Protein AF-A0A0E3LVL2-F1 (afdb_monomer)

Secondary structure (DSSP, 8-state):
-------TTSTT--B--HHHHHHHHHHHHHTT--HHHHHHHHHHHHHTT--HHHHHH-BBTB--SEEEEEE--GGGEEE--EEESSPTTSHHHHHHHHHTHHHHHSSS-S-EEE--EEEEEE-S---SS-HHHHHHHHHHHHHHH---SS-GGGT------TTPPPHHHHHHHHHHHHHTS--PPPP--TTS--GGGEEEEEEEE-TT-HHHHHHTTPEEESSPP---SEE--HHHHHS--TTSS--HHHHHHHHHHHHHHHHHH-EEETTEEE--SEEEPPEEPPTT-SSEEEEEEEES-HHHHHHHHHHHHHHHT--GGGEEESSHHHHHHHHHTT-

Nearest PDB structures (foldseek):
  2f7l-assembly1_A  TM=4.223E-01  e=3.858E-01  Sulfurisphaera tokodaii
  5d79-assembly2_B  TM=4.627E-01  e=1.570E+00  Arabidopsis thaliana
  7e2v-assembly1_B  TM=2.432E-01  e=7.340E-01  Morus alba
  2yq0-assembly1_A  TM=4.311E-01  e=8.554E+00  Human herpesvirus 8 type M
  7e2v-assembly1_A  TM=2.156E-01  e=4.767E+00  Morus alba

Solvent-accessible surface area (backbone atoms only — not comparable to full-atom values): 19052 Å² total; per-residue (Å²): 133,91,75,61,68,64,54,81,88,46,94,76,35,48,51,44,36,63,64,48,18,53,54,41,29,48,54,31,48,77,69,69,45,55,70,68,60,15,51,53,55,8,48,52,51,15,40,55,76,38,32,67,56,36,65,50,67,25,42,53,84,34,75,45,49,54,48,83,47,77,49,68,54,72,92,43,52,43,67,50,45,44,33,32,74,38,54,87,77,32,74,66,39,39,51,53,49,63,80,40,37,69,41,49,72,36,96,72,45,81,37,69,41,67,58,68,49,78,47,73,45,72,48,98,82,65,64,104,60,62,63,59,56,51,53,48,24,51,50,24,39,28,41,73,65,52,52,51,82,73,64,39,62,57,22,38,36,71,53,81,70,85,92,58,53,58,58,64,66,23,49,53,54,48,46,56,58,50,72,75,48,77,87,67,85,78,71,91,69,84,84,64,89,44,77,91,28,47,42,28,42,38,35,59,38,56,70,81,30,68,53,53,52,51,54,80,68,30,47,69,50,54,65,88,59,89,68,84,53,52,44,47,36,14,57,30,53,43,41,44,31,61,97,57,81,48,21,56,48,47,47,44,30,74,74,61,34,69,68,58,37,31,65,38,63,24,40,81,54,100,90,46,80,42,69,55,33,48,32,28,33,27,38,30,48,56,91,94,51,84,42,35,34,36,44,38,31,33,47,46,60,66,70,59,52,53,49,52,50,53,52,48,26,67,69,57,74,52,64,74,89,39,53,44,71,68,32,55,69,57,50,54,59,52,60,66,67,76,111

Organism: NCBI:txid1434114

InterPro domains:
  IPR005537 CRISPR type III-associated protein [PF03787] (15-159)
  IPR007522 CRISPR-associated protein TM1795 [TIGR01894] (39-162)

pLDDT: mean 87.14, std 10.84, range [34.06, 97.88]

Mean predicted aligned error: 6.67 Å

Radius of gyration: 23.01 Å; Cα contacts (8 Å, |Δi|>4): 546; chains: 1; bounding box: 54×49×71 Å

Foldseek 3Di:
DPFDADDLPDPLHDAFDPVQLVVQLVVCVVVVHDNVVSNVRSRCRRCVQPGLCCQACNHHNGHHFKDKDKADDPVFKDADWAFAQDDCPPDLNVVCCVVLVVLQPDPNNPHIDGDMDIDIGGDPPDPPQDSVLLVLLVVLQCLLAHADDPDQQQAPGNDDDPPRDDNLVSVVSVVVSNVVRPDHDDDPDPQDFDLVQKWKKKFWAACPQPLNVSLVVTDIRHDDTPDPFFRSYQSCQAPNRPPDCAHLLSVCCVVPNDPVSCQAQHDDDPVDGHHHQKGKHTWGDDPPDNIIMIMIMGRHHVVSVVSSVVSVCVSRVDDPVRMDISSPSVCVSVVVVVD

Structure (mmCIF, N/CA/C/O backbone):
data_AF-A0A0E3LVL2-F1
#
_entry.id   AF-A0A0E3LVL2-F1
#
loop_
_atom_site.group_PDB
_atom_site.id
_atom_site.type_symbol
_atom_site.label_atom_id
_atom_site.label_alt_id
_atom_site.label_comp_id
_atom_site.label_asym_id
_atom_site.label_entity_id
_atom_site.label_seq_id
_atom_site.pdbx_PDB_ins_code
_atom_site.Cartn_x
_atom_site.Cartn_y
_atom_site.Cartn_z
_atom_site.occupancy
_atom_site.B_iso_or_equiv
_atom_site.auth_seq_id
_atom_site.auth_comp_id
_atom_site.auth_asym_id
_atom_site.auth_atom_id
_atom_site.pdbx_PDB_model_num
ATOM 1 N N . MET A 1 1 ? 0.315 -13.535 -12.128 1.00 58.28 1 MET A N 1
ATOM 2 C CA . MET A 1 1 ? 1.041 -12.821 -13.212 1.00 58.28 1 MET A CA 1
ATOM 3 C C . MET A 1 1 ? 2.459 -13.342 -13.454 1.00 58.28 1 MET A C 1
ATOM 5 O O . MET A 1 1 ? 3.052 -12.890 -14.417 1.00 58.28 1 MET A O 1
ATOM 9 N N . GLY A 1 2 ? 3.018 -14.247 -12.630 1.00 57.66 2 GLY A N 1
ATOM 10 C CA . GLY A 1 2 ? 4.272 -14.972 -12.932 1.00 57.66 2 GLY A CA 1
ATOM 11 C C . GLY A 1 2 ? 5.559 -14.139 -13.060 1.00 57.66 2 GLY A C 1
ATOM 12 O O . GLY A 1 2 ? 6.635 -14.706 -13.164 1.00 57.66 2 GLY A O 1
ATOM 13 N N . GLY A 1 3 ? 5.480 -12.806 -13.051 1.00 65.31 3 GLY A N 1
ATOM 14 C CA . GLY A 1 3 ? 6.636 -11.933 -13.225 1.00 65.31 3 GLY A CA 1
ATOM 15 C C . GLY A 1 3 ? 7.556 -11.909 -12.003 1.00 65.31 3 GLY A C 1
ATOM 16 O O . GLY A 1 3 ? 7.099 -11.802 -10.865 1.00 65.31 3 GLY A O 1
ATOM 17 N N . TYR A 1 4 ? 8.862 -11.943 -12.255 1.00 76.50 4 TYR A N 1
ATOM 18 C CA . TYR A 1 4 ? 9.903 -11.777 -11.245 1.00 76.50 4 TYR A CA 1
ATOM 19 C C . TYR A 1 4 ? 10.292 -10.300 -11.082 1.00 76.50 4 TYR A C 1
ATOM 21 O O . TYR A 1 4 ? 10.392 -9.565 -12.061 1.00 76.50 4 TYR A O 1
ATOM 29 N N . ALA A 1 5 ? 10.572 -9.868 -9.852 1.00 81.38 5 ALA A N 1
ATOM 30 C CA . ALA A 1 5 ? 11.216 -8.588 -9.569 1.00 81.38 5 ALA A CA 1
ATOM 31 C C . ALA A 1 5 ? 12.403 -8.817 -8.628 1.00 81.38 5 ALA A C 1
ATOM 33 O O . ALA A 1 5 ? 12.276 -9.540 -7.639 1.00 81.38 5 ALA A O 1
ATOM 34 N N . CYS A 1 6 ? 13.553 -8.205 -8.923 1.00 82.81 6 CYS A N 1
ATOM 35 C CA . CYS A 1 6 ? 14.724 -8.328 -8.059 1.00 82.81 6 CYS A CA 1
ATOM 36 C C . CYS A 1 6 ? 14.536 -7.554 -6.748 1.00 82.81 6 CYS A C 1
ATOM 38 O O . CYS A 1 6 ? 13.892 -6.503 -6.725 1.00 82.81 6 CYS A O 1
ATOM 40 N N . ASP A 1 7 ? 15.181 -8.013 -5.676 1.00 83.75 7 ASP A N 1
ATOM 41 C CA . ASP A 1 7 ? 15.361 -7.194 -4.478 1.00 83.75 7 ASP A CA 1
ATOM 42 C C . ASP A 1 7 ? 16.463 -6.151 -4.741 1.00 83.75 7 ASP A C 1
ATOM 44 O O . ASP A 1 7 ? 17.637 -6.530 -4.854 1.00 83.75 7 ASP A O 1
ATOM 48 N N . PRO A 1 8 ? 16.128 -4.846 -4.817 1.00 80.19 8 PRO A N 1
ATOM 49 C CA . PRO A 1 8 ? 17.104 -3.799 -5.109 1.00 80.19 8 PRO A CA 1
ATOM 50 C C . PRO A 1 8 ? 18.128 -3.600 -3.980 1.00 80.19 8 PRO A C 1
ATOM 52 O O . PRO A 1 8 ? 19.121 -2.899 -4.175 1.00 80.19 8 PRO A O 1
ATOM 55 N N . THR A 1 9 ? 17.889 -4.188 -2.804 1.00 80.50 9 THR A N 1
ATOM 56 C CA . THR A 1 9 ? 18.782 -4.135 -1.641 1.00 80.50 9 THR A CA 1
ATOM 57 C C . THR A 1 9 ? 19.695 -5.355 -1.523 1.00 80.50 9 THR A C 1
ATOM 59 O O . THR A 1 9 ? 20.615 -5.345 -0.709 1.00 80.50 9 THR A O 1
ATOM 62 N N . SER A 1 10 ? 19.473 -6.386 -2.344 1.00 82.75 10 SER A N 1
ATOM 63 C CA . SER A 1 10 ? 20.294 -7.596 -2.359 1.00 82.75 10 SER A CA 1
ATOM 64 C C . SER A 1 10 ? 21.547 -7.442 -3.227 1.00 82.75 10 SER A C 1
ATOM 66 O O . SER A 1 10 ? 21.628 -6.571 -4.096 1.00 82.75 10 SER A O 1
ATOM 68 N N . GLU A 1 11 ? 22.515 -8.342 -3.044 1.00 79.81 11 GLU A N 1
ATOM 69 C CA . GLU A 1 11 ? 23.670 -8.465 -3.946 1.00 79.81 11 GLU A CA 1
ATOM 70 C C . GLU A 1 11 ? 23.260 -8.907 -5.361 1.00 79.81 11 GLU A C 1
ATOM 72 O O . GLU A 1 11 ? 23.928 -8.567 -6.330 1.00 79.81 11 GLU A O 1
ATOM 77 N N . LYS A 1 12 ? 22.118 -9.598 -5.497 1.00 80.88 12 LYS A N 1
ATOM 78 C CA . LYS A 1 12 ? 21.555 -10.084 -6.770 1.00 80.88 12 LYS A CA 1
ATOM 79 C C . LYS A 1 12 ? 20.595 -9.078 -7.427 1.00 80.88 12 LYS A C 1
ATOM 81 O O . LYS A 1 12 ? 19.635 -9.468 -8.094 1.00 80.88 12 LYS A O 1
ATOM 86 N N . LYS A 1 13 ? 20.805 -7.779 -7.206 1.00 87.31 13 LYS A N 1
ATOM 87 C CA . LYS A 1 13 ? 20.016 -6.713 -7.845 1.00 87.31 13 LYS A CA 1
ATOM 88 C C . LYS A 1 13 ? 20.285 -6.658 -9.353 1.00 87.31 13 LYS A C 1
ATOM 90 O O . LYS A 1 13 ? 21.401 -6.922 -9.793 1.00 87.31 13 LYS A O 1
ATOM 95 N N . CYS A 1 14 ? 19.282 -6.273 -10.143 1.00 90.62 14 CYS A N 1
ATOM 96 C CA . CYS A 1 14 ? 19.453 -6.124 -11.588 1.00 90.62 14 CYS A CA 1
ATOM 97 C C . CYS A 1 14 ? 20.476 -5.032 -11.936 1.00 90.62 14 CYS A C 1
ATOM 99 O O . CYS A 1 14 ? 20.516 -3.962 -11.317 1.00 90.62 14 CYS A O 1
ATOM 101 N N . GLN A 1 15 ? 21.241 -5.291 -12.992 1.00 92.69 15 GLN A N 1
ATOM 102 C CA . GLN A 1 15 ? 22.175 -4.356 -13.599 1.00 92.69 15 GLN A CA 1
ATOM 103 C C . GLN A 1 15 ? 22.114 -4.511 -15.120 1.00 92.69 15 GLN A C 1
ATOM 105 O O . GLN A 1 15 ? 21.977 -5.621 -15.623 1.00 92.69 15 GLN A O 1
ATOM 110 N N . PHE A 1 16 ? 22.201 -3.393 -15.837 1.00 94.50 16 PHE A N 1
ATOM 111 C CA . PHE A 1 16 ? 22.324 -3.396 -17.291 1.00 94.50 16 PHE A CA 1
ATOM 112 C C . PHE A 1 16 ? 23.705 -3.886 -17.715 1.00 94.50 16 PHE A C 1
ATOM 114 O O . PHE A 1 16 ? 24.718 -3.374 -17.224 1.00 94.50 16 PHE A O 1
ATOM 121 N N . ASP A 1 17 ? 23.742 -4.834 -18.645 1.00 95.50 17 ASP A N 1
ATOM 122 C CA . ASP A 1 17 ? 24.992 -5.335 -19.200 1.00 95.50 17 ASP A CA 1
ATOM 123 C C . ASP A 1 17 ? 25.452 -4.447 -20.364 1.00 95.50 17 ASP A C 1
ATOM 125 O O . ASP A 1 17 ? 25.118 -4.659 -21.530 1.00 95.50 17 ASP A O 1
ATOM 129 N N . ALA A 1 18 ? 26.227 -3.413 -20.024 1.00 96.44 18 ALA A N 1
ATOM 130 C CA . ALA A 1 18 ? 26.806 -2.502 -21.009 1.00 96.44 18 ALA A CA 1
ATOM 131 C C . ALA A 1 18 ? 27.769 -3.214 -21.972 1.00 96.44 18 ALA A C 1
ATOM 133 O O . ALA A 1 18 ? 27.876 -2.817 -23.128 1.00 96.44 18 ALA A O 1
ATOM 134 N N . LYS A 1 19 ? 28.437 -4.284 -21.519 1.00 97.12 19 LYS A N 1
ATOM 135 C CA . LYS A 1 19 ? 29.367 -5.040 -22.357 1.00 97.12 19 LYS A CA 1
ATOM 136 C C . LYS A 1 19 ? 28.602 -5.831 -23.417 1.00 97.12 19 LYS A C 1
ATOM 138 O O . LYS A 1 19 ? 28.928 -5.712 -24.594 1.00 97.12 19 LYS A O 1
ATOM 143 N N . ALA A 1 20 ? 27.562 -6.564 -23.014 1.00 96.31 20 ALA A N 1
ATOM 144 C CA . ALA A 1 20 ? 26.701 -7.288 -23.948 1.00 96.31 20 ALA A CA 1
ATOM 145 C C . ALA A 1 20 ? 26.026 -6.341 -24.954 1.00 96.31 20 ALA A C 1
ATOM 147 O O . ALA A 1 20 ? 25.935 -6.665 -26.136 1.00 96.31 20 ALA A O 1
ATOM 148 N N . TYR A 1 21 ? 25.604 -5.152 -24.506 1.00 96.75 21 TYR A N 1
ATOM 149 C CA . TYR A 1 21 ? 25.094 -4.109 -25.399 1.00 96.75 21 TYR A CA 1
ATOM 150 C C . TYR A 1 21 ? 26.136 -3.695 -26.449 1.00 96.75 21 TYR A C 1
ATOM 152 O O . TYR A 1 21 ? 25.849 -3.724 -27.645 1.00 96.75 21 TYR A O 1
ATOM 160 N N . ASP A 1 22 ? 27.343 -3.316 -26.023 1.00 97.31 22 ASP A N 1
ATOM 161 C CA . ASP A 1 22 ? 28.376 -2.794 -26.924 1.00 97.31 22 ASP A CA 1
ATOM 162 C C . ASP A 1 22 ? 28.853 -3.842 -27.940 1.00 97.31 22 ASP A C 1
ATOM 164 O O . ASP A 1 22 ? 29.100 -3.510 -29.102 1.00 97.31 22 ASP A O 1
ATOM 168 N N . GLU A 1 23 ? 28.991 -5.099 -27.512 1.00 97.56 23 GLU A N 1
ATOM 169 C CA . GLU A 1 23 ? 29.366 -6.224 -28.377 1.00 97.56 23 GLU A CA 1
ATOM 170 C C . GLU A 1 23 ? 28.301 -6.474 -29.450 1.00 97.56 23 GLU A C 1
ATOM 172 O O . GLU A 1 23 ? 28.619 -6.536 -30.640 1.00 97.56 23 GLU A O 1
ATOM 177 N N . GLU A 1 24 ? 27.031 -6.537 -29.050 1.00 96.81 24 GLU A N 1
ATOM 178 C CA . GLU A 1 24 ? 25.920 -6.796 -29.964 1.00 96.81 24 GLU A CA 1
ATOM 179 C C . GLU A 1 24 ? 25.688 -5.624 -30.932 1.00 96.81 24 GLU A C 1
ATOM 181 O O . GLU A 1 24 ? 25.450 -5.828 -32.124 1.00 96.81 24 GLU A O 1
ATOM 186 N N . TYR A 1 25 ? 25.843 -4.385 -30.457 1.00 97.06 25 TYR A N 1
ATOM 187 C CA . TYR A 1 25 ? 25.738 -3.194 -31.297 1.00 97.06 25 TYR A CA 1
ATOM 188 C C . TYR A 1 25 ? 26.794 -3.193 -32.409 1.00 97.06 25 TYR A C 1
ATOM 190 O O . TYR A 1 25 ? 26.468 -2.971 -33.576 1.00 97.06 25 TYR A O 1
ATOM 198 N N . LYS A 1 26 ? 28.058 -3.485 -32.067 1.00 97.12 26 LYS A N 1
ATOM 199 C CA . LYS A 1 26 ? 29.155 -3.574 -33.044 1.00 97.12 26 LYS A CA 1
ATOM 200 C C . LYS A 1 26 ? 28.919 -4.688 -34.056 1.00 97.12 26 LYS A C 1
ATOM 202 O O . LYS A 1 26 ? 29.040 -4.435 -35.250 1.00 97.12 26 LYS A O 1
ATOM 207 N N . ARG A 1 27 ? 28.503 -5.872 -33.594 1.00 96.94 27 ARG A N 1
ATOM 208 C CA . ARG A 1 27 ? 28.221 -7.033 -34.450 1.00 96.94 27 ARG A CA 1
ATOM 209 C C . ARG A 1 27 ? 27.205 -6.710 -35.549 1.00 96.94 27 ARG A C 1
ATOM 211 O O . ARG A 1 27 ? 27.411 -7.074 -36.704 1.00 96.94 27 ARG A O 1
ATOM 218 N N . HIS A 1 28 ? 26.121 -6.014 -35.207 1.00 96.44 28 HIS A N 1
ATOM 219 C CA . HIS A 1 28 ? 25.094 -5.633 -36.180 1.00 9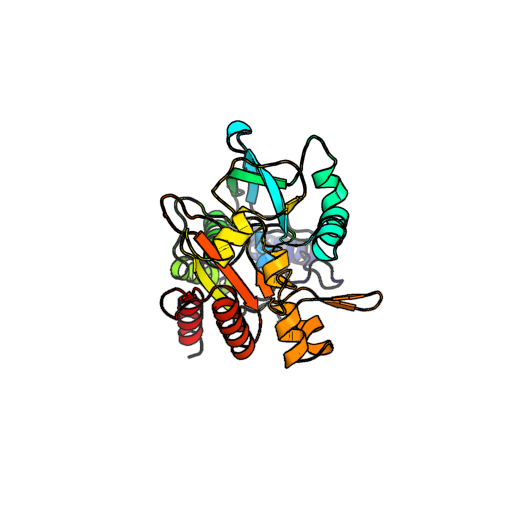6.44 28 HIS A CA 1
ATOM 220 C C . HIS A 1 28 ? 25.556 -4.523 -37.140 1.00 96.44 28 HIS A C 1
ATOM 222 O O . HIS A 1 28 ? 25.221 -4.560 -38.324 1.00 96.44 28 HIS A O 1
ATOM 228 N N . LEU A 1 29 ? 26.376 -3.572 -36.678 1.00 94.94 29 LEU A N 1
ATOM 229 C CA . LEU A 1 29 ? 26.975 -2.570 -37.568 1.00 94.94 29 LEU A CA 1
ATOM 230 C C . LEU A 1 29 ? 27.980 -3.186 -38.554 1.00 94.94 29 LEU A C 1
ATOM 232 O O . LEU A 1 29 ? 27.991 -2.806 -39.722 1.00 94.94 29 LEU A O 1
ATOM 236 N N . GLU A 1 30 ? 28.791 -4.151 -38.115 1.00 96.38 30 GLU A N 1
ATOM 237 C CA . GLU A 1 30 ? 29.724 -4.899 -38.975 1.00 96.38 30 GLU A CA 1
ATOM 238 C C . GLU A 1 30 ? 28.990 -5.746 -40.026 1.00 96.38 30 GLU A C 1
ATOM 240 O O . GLU A 1 30 ? 29.488 -5.931 -41.136 1.00 96.38 30 GLU A O 1
ATOM 245 N N . ALA A 1 31 ? 27.770 -6.194 -39.716 1.00 95.44 31 ALA A N 1
ATOM 246 C CA . ALA A 1 31 ? 26.872 -6.863 -40.656 1.00 95.44 31 ALA A CA 1
ATOM 247 C C . ALA A 1 31 ? 26.165 -5.901 -41.641 1.00 95.44 31 ALA A C 1
ATOM 249 O O . ALA A 1 31 ? 25.312 -6.340 -42.411 1.00 95.44 31 ALA A O 1
ATOM 250 N N . ASN A 1 32 ? 26.521 -4.607 -41.649 1.00 94.44 32 ASN A N 1
ATOM 251 C CA . ASN A 1 32 ? 25.890 -3.541 -42.441 1.00 94.44 32 ASN A CA 1
ATOM 252 C C . ASN A 1 32 ? 24.385 -3.368 -42.176 1.00 94.44 32 ASN A C 1
ATOM 254 O O . ASN A 1 32 ? 23.640 -2.911 -43.047 1.00 94.44 32 ASN A O 1
ATOM 258 N N . GLU A 1 33 ? 23.915 -3.709 -40.977 1.00 94.94 33 GLU A N 1
ATOM 259 C CA . GLU A 1 33 ? 22.539 -3.422 -40.594 1.00 94.94 33 GLU A CA 1
ATOM 260 C C . GLU A 1 33 ? 22.361 -1.951 -40.195 1.00 94.94 33 GLU A C 1
ATOM 262 O O . GLU A 1 33 ? 23.296 -1.256 -39.789 1.00 94.94 33 GLU A O 1
ATOM 267 N N . SER A 1 34 ? 21.126 -1.455 -40.304 1.00 94.88 34 SER A N 1
ATOM 268 C CA . SER A 1 34 ? 20.788 -0.090 -39.886 1.00 94.88 34 SER A CA 1
ATOM 269 C C . SER A 1 34 ? 21.093 0.147 -38.399 1.00 94.88 34 SER A C 1
ATOM 271 O O . SER A 1 34 ? 20.969 -0.764 -37.573 1.00 94.88 34 SER A O 1
ATOM 273 N N . LYS A 1 35 ? 21.423 1.394 -38.036 1.00 93.19 35 LYS A N 1
ATOM 274 C CA . LYS A 1 35 ? 21.679 1.784 -36.636 1.00 93.19 35 LYS A CA 1
ATOM 275 C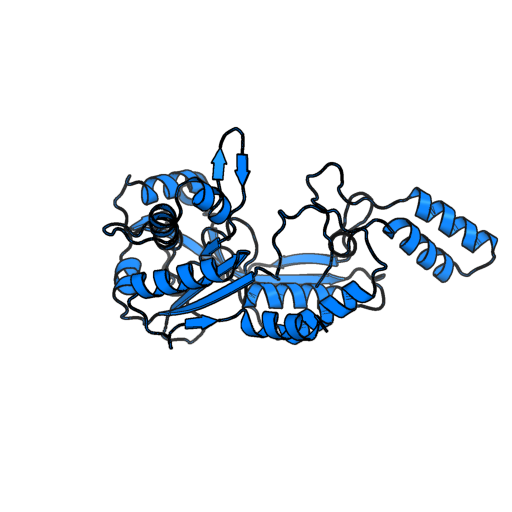 C . LYS A 1 35 ? 20.477 1.503 -35.736 1.00 93.19 35 LYS A C 1
ATOM 277 O O . LYS A 1 35 ? 20.650 1.171 -34.566 1.00 93.19 35 LYS A O 1
ATOM 282 N N . GLU A 1 36 ? 19.271 1.620 -36.280 1.00 91.38 36 GLU A N 1
ATOM 283 C CA . GLU A 1 36 ? 18.011 1.351 -35.598 1.00 91.38 36 GLU A CA 1
ATOM 284 C C . GLU A 1 36 ? 17.900 -0.124 -35.196 1.00 91.38 36 GLU A C 1
ATOM 286 O O . GLU A 1 36 ? 17.605 -0.430 -34.038 1.00 91.38 36 GLU A O 1
ATOM 291 N N . VAL A 1 37 ? 18.185 -1.041 -36.127 1.00 91.62 37 VAL A N 1
ATOM 292 C CA . VAL A 1 37 ? 18.175 -2.486 -35.850 1.00 91.62 37 VAL A CA 1
ATOM 293 C C . VAL A 1 37 ? 19.297 -2.851 -34.877 1.00 91.62 37 VAL A C 1
ATOM 295 O O . VAL A 1 37 ? 19.024 -3.496 -33.864 1.00 91.62 37 VAL A O 1
ATOM 298 N N . ALA A 1 38 ? 20.517 -2.353 -35.108 1.00 93.06 38 ALA A N 1
ATOM 299 C CA . ALA A 1 38 ? 21.655 -2.592 -34.222 1.00 93.06 38 ALA A CA 1
ATOM 300 C C . ALA A 1 38 ? 21.367 -2.142 -32.780 1.00 93.06 38 ALA A C 1
ATOM 302 O O . ALA A 1 38 ? 21.613 -2.886 -31.831 1.00 93.06 38 ALA A O 1
ATOM 303 N N . SER A 1 39 ? 20.793 -0.946 -32.599 1.00 91.50 39 SER A N 1
ATOM 304 C CA . SER A 1 39 ? 20.440 -0.420 -31.275 1.00 91.50 39 SER A CA 1
ATOM 305 C C . SER A 1 39 ? 19.360 -1.257 -30.588 1.00 91.50 39 SER A C 1
ATOM 307 O O . SER A 1 39 ? 19.456 -1.504 -29.386 1.00 91.50 39 SER A O 1
ATOM 309 N N . LYS A 1 40 ? 18.356 -1.732 -31.336 1.00 89.56 40 LYS A N 1
ATOM 310 C CA . LYS A 1 40 ? 17.286 -2.576 -30.791 1.00 89.56 40 LYS A CA 1
ATOM 311 C C . LYS A 1 40 ? 17.821 -3.925 -30.297 1.00 89.56 40 LYS A C 1
ATOM 313 O O . LYS A 1 40 ? 17.500 -4.319 -29.178 1.00 89.56 40 LYS A O 1
ATOM 318 N N . CYS A 1 41 ? 18.640 -4.609 -31.095 1.00 90.94 41 CYS A N 1
ATOM 319 C CA . CYS A 1 41 ? 19.232 -5.896 -30.717 1.00 90.94 41 CYS A CA 1
ATOM 320 C C . CYS A 1 41 ? 20.183 -5.753 -29.522 1.00 90.94 41 CYS A C 1
ATOM 322 O O . CYS A 1 41 ? 20.064 -6.489 -28.542 1.00 90.94 41 CYS A O 1
ATOM 324 N N . ALA A 1 42 ? 21.052 -4.738 -29.553 1.00 93.75 42 ALA A N 1
ATOM 325 C CA . ALA A 1 42 ? 21.954 -4.422 -28.451 1.00 93.75 42 ALA A CA 1
ATOM 326 C C . ALA A 1 42 ? 21.210 -4.144 -27.143 1.00 93.75 42 ALA A C 1
ATOM 328 O O . ALA A 1 42 ? 21.623 -4.593 -26.072 1.00 93.75 42 ALA A O 1
ATOM 329 N N . LEU A 1 43 ? 20.083 -3.430 -27.223 1.00 91.31 43 LEU A N 1
ATOM 330 C CA . LEU A 1 43 ? 19.271 -3.128 -26.055 1.00 91.31 43 LEU A CA 1
ATOM 331 C C . LEU A 1 43 ? 18.709 -4.394 -25.399 1.00 91.31 43 LEU A C 1
ATOM 333 O O . LEU A 1 43 ? 18.793 -4.521 -24.178 1.00 91.31 43 LEU A O 1
ATOM 337 N N . GLU A 1 44 ? 18.177 -5.333 -26.182 1.00 90.12 44 GLU A N 1
ATOM 338 C CA . GLU A 1 44 ? 17.692 -6.604 -25.634 1.00 90.12 44 GLU A CA 1
ATOM 339 C C . GLU A 1 44 ? 18.824 -7.450 -25.042 1.00 90.12 44 GLU A C 1
ATOM 341 O O . GLU A 1 44 ? 18.627 -8.062 -23.991 1.00 90.12 44 GLU A O 1
ATOM 346 N N . ALA A 1 45 ? 20.021 -7.426 -25.638 1.00 92.44 45 ALA A N 1
ATOM 347 C CA . ALA A 1 45 ? 21.196 -8.089 -25.073 1.00 92.44 45 ALA A CA 1
ATOM 348 C C . ALA A 1 45 ? 21.571 -7.509 -23.696 1.00 92.44 45 ALA A C 1
ATOM 350 O O . ALA A 1 45 ? 21.705 -8.256 -22.727 1.00 92.44 45 ALA A O 1
ATOM 351 N N . GLY A 1 46 ? 21.653 -6.180 -23.575 1.00 93.00 46 GLY A N 1
ATOM 352 C CA . GLY A 1 46 ? 21.974 -5.515 -22.307 1.00 93.00 46 GLY A CA 1
ATOM 353 C C . GLY A 1 46 ? 20.881 -5.635 -21.234 1.00 93.00 46 GLY A C 1
ATOM 354 O O . GLY A 1 46 ? 21.172 -5.570 -20.036 1.00 93.00 46 GLY A O 1
ATOM 355 N N . LEU A 1 47 ? 19.619 -5.826 -21.639 1.00 91.00 47 LEU A N 1
ATOM 356 C CA . LEU A 1 47 ? 18.469 -5.996 -20.740 1.00 91.00 47 LEU A CA 1
ATOM 357 C C . LEU A 1 47 ? 18.131 -7.457 -20.421 1.00 91.00 47 LEU A C 1
ATOM 359 O O . LEU A 1 47 ? 17.180 -7.694 -19.670 1.00 91.00 47 LEU A O 1
ATOM 363 N N . LYS A 1 48 ? 18.864 -8.431 -20.966 1.00 89.38 48 LYS A N 1
ATOM 364 C CA . LYS A 1 48 ? 18.533 -9.861 -20.882 1.00 89.38 48 LYS A CA 1
ATOM 365 C C . LYS A 1 48 ? 18.231 -10.340 -19.455 1.00 89.38 48 LYS A C 1
ATOM 367 O O . LYS A 1 48 ? 17.215 -10.987 -19.238 1.00 89.38 48 LYS A O 1
ATOM 372 N N . GLU A 1 49 ? 19.043 -9.930 -18.481 1.00 87.12 49 GLU A N 1
ATOM 373 C CA . GLU A 1 49 ? 18.902 -10.308 -17.061 1.00 87.12 49 GLU A CA 1
ATOM 374 C C . GLU A 1 49 ? 18.183 -9.236 -16.207 1.00 87.12 49 GLU A C 1
ATOM 376 O O . GLU A 1 49 ? 18.126 -9.305 -14.974 1.00 87.12 49 GLU A O 1
ATOM 381 N N . VAL A 1 50 ? 17.636 -8.195 -16.843 1.00 88.50 50 VAL A N 1
ATOM 382 C CA . VAL A 1 50 ? 16.945 -7.094 -16.161 1.00 88.50 50 VAL A CA 1
ATOM 383 C C . VAL A 1 50 ? 15.459 -7.413 -16.028 1.00 88.50 50 VAL A C 1
ATOM 385 O O . VAL A 1 50 ? 14.739 -7.535 -17.022 1.00 88.50 50 VAL A O 1
ATOM 388 N N . CYS A 1 51 ? 14.980 -7.484 -14.781 1.00 87.31 51 CYS A N 1
ATOM 389 C CA . CYS A 1 51 ? 13.584 -7.789 -14.477 1.00 87.31 51 CYS A CA 1
ATOM 390 C C . CYS A 1 51 ? 12.605 -6.721 -15.011 1.00 87.31 51 CYS A C 1
ATOM 392 O O . CYS A 1 51 ? 13.001 -5.562 -15.187 1.00 87.31 51 CYS A O 1
ATOM 394 N N . PRO A 1 52 ? 11.308 -7.035 -15.208 1.00 86.88 52 PRO A N 1
ATOM 395 C CA . PRO A 1 52 ? 10.346 -6.127 -15.833 1.00 86.88 52 PRO A CA 1
ATOM 396 C C . PRO A 1 52 ? 10.171 -4.831 -15.044 1.00 86.88 52 PRO A C 1
ATOM 398 O O . PRO A 1 52 ? 10.087 -3.747 -15.620 1.00 86.88 52 PRO A O 1
ATOM 401 N N . ALA A 1 53 ? 10.201 -4.929 -13.710 1.00 88.75 53 ALA A N 1
ATOM 402 C CA . ALA A 1 53 ? 10.155 -3.767 -12.834 1.00 88.75 53 ALA A CA 1
ATOM 403 C C . ALA A 1 53 ? 11.344 -2.827 -13.091 1.00 88.75 53 ALA A C 1
ATOM 405 O O . ALA A 1 53 ? 11.152 -1.625 -13.252 1.00 88.75 53 ALA A O 1
ATOM 406 N N . CYS A 1 54 ? 12.565 -3.358 -13.198 1.00 89.88 54 CYS A N 1
ATOM 407 C CA . CYS A 1 54 ? 13.754 -2.558 -13.488 1.00 89.88 54 CYS A CA 1
ATOM 408 C C . CYS A 1 54 ? 13.766 -2.011 -14.919 1.00 89.88 54 CYS A C 1
ATOM 410 O O . CYS A 1 54 ? 14.218 -0.884 -15.110 1.00 89.88 54 CYS A O 1
ATOM 412 N N . ARG A 1 55 ? 13.212 -2.726 -15.909 1.00 88.75 55 ARG A N 1
ATOM 413 C CA . ARG A 1 55 ? 13.052 -2.195 -17.277 1.00 88.75 55 ARG A CA 1
ATOM 414 C C . ARG A 1 55 ? 12.218 -0.904 -17.287 1.00 88.75 55 ARG A C 1
ATOM 416 O O . ARG A 1 55 ? 12.561 0.028 -18.013 1.00 88.75 55 ARG A O 1
ATOM 423 N N . LEU A 1 56 ? 11.199 -0.813 -16.427 1.00 88.44 56 LEU A N 1
ATOM 424 C CA . LEU A 1 56 ? 10.331 0.362 -16.265 1.00 88.44 56 LEU A CA 1
ATOM 425 C C . LEU A 1 56 ? 10.940 1.445 -15.347 1.00 88.44 56 LEU A C 1
ATOM 427 O O . LEU A 1 56 ? 11.101 2.606 -15.744 1.00 88.44 56 LEU A O 1
ATOM 431 N N . PHE A 1 57 ? 11.285 1.066 -14.113 1.00 91.06 57 PHE A N 1
ATOM 432 C CA . PHE A 1 57 ? 11.683 1.974 -13.029 1.00 91.06 57 PHE A CA 1
ATOM 433 C C . PHE A 1 57 ? 13.189 2.265 -12.959 1.00 91.06 57 PHE A C 1
ATOM 435 O O . PHE A 1 57 ? 13.595 3.152 -12.208 1.00 91.06 57 PHE A O 1
ATOM 442 N N . GLY A 1 58 ? 14.010 1.585 -13.759 1.00 91.50 58 GLY A N 1
ATOM 443 C CA . GLY A 1 58 ? 15.466 1.721 -13.763 1.00 91.50 58 GLY A CA 1
ATOM 444 C C . GLY A 1 58 ? 16.186 0.744 -12.827 1.00 91.50 58 GLY A C 1
ATOM 445 O O . GLY A 1 58 ? 15.606 0.176 -11.900 1.00 91.50 58 GLY A O 1
ATOM 446 N N . CYS A 1 59 ? 17.483 0.569 -13.072 1.00 92.94 59 CYS A N 1
ATOM 447 C CA . CYS A 1 59 ? 18.432 -0.135 -12.208 1.00 92.94 59 CYS A CA 1
ATOM 448 C C . CYS A 1 59 ? 19.853 0.412 -12.427 1.00 92.94 59 CYS A C 1
ATOM 450 O O . CYS A 1 59 ? 20.050 1.388 -13.152 1.00 92.94 59 CYS A O 1
ATOM 452 N N . THR A 1 60 ? 20.873 -0.186 -11.807 1.00 92.94 60 THR A N 1
ATOM 453 C CA . THR A 1 60 ? 22.264 0.214 -12.071 1.00 92.94 60 THR A CA 1
ATOM 454 C C . THR A 1 60 ? 22.576 0.061 -13.564 1.00 92.94 60 THR A C 1
ATOM 456 O O . THR A 1 60 ? 22.295 -0.980 -14.152 1.00 92.94 60 THR A O 1
ATOM 459 N N . GLY A 1 61 ? 23.107 1.117 -14.190 1.00 92.75 61 GLY A N 1
ATOM 460 C CA . GLY A 1 61 ? 23.385 1.153 -15.633 1.00 92.75 61 GLY A CA 1
ATOM 461 C C . GLY A 1 61 ? 22.158 1.344 -16.539 1.00 92.75 61 GLY A C 1
ATOM 462 O O . GLY A 1 61 ? 22.332 1.548 -17.734 1.00 92.75 61 GLY A O 1
ATOM 463 N N . TRP A 1 62 ? 20.930 1.353 -16.000 1.00 92.56 62 TRP A N 1
ATOM 464 C CA . TRP A 1 62 ? 19.694 1.557 -16.765 1.00 92.56 62 TRP A CA 1
ATOM 465 C C . TRP A 1 62 ? 18.833 2.667 -16.167 1.00 92.56 62 TRP A C 1
ATOM 467 O O . TRP A 1 62 ? 18.291 2.556 -15.064 1.00 92.56 62 TRP A O 1
ATOM 477 N N . LYS A 1 63 ? 18.656 3.758 -16.910 1.00 91.19 63 LYS A N 1
ATOM 478 C CA . LYS A 1 63 ? 17.822 4.873 -16.456 1.00 91.19 63 LYS A CA 1
ATOM 479 C C . LYS A 1 63 ? 16.339 4.503 -16.543 1.00 91.19 63 LYS A C 1
ATOM 481 O O . LYS A 1 63 ? 15.884 3.962 -17.548 1.00 91.19 63 LYS A O 1
ATOM 486 N N . ARG A 1 64 ? 15.571 4.896 -15.521 1.00 91.31 64 ARG A N 1
ATOM 487 C CA . ARG A 1 64 ? 14.098 4.881 -15.546 1.00 91.31 64 ARG A CA 1
ATOM 488 C C . ARG A 1 64 ? 13.549 5.518 -16.824 1.00 91.31 64 ARG A C 1
ATOM 490 O O . ARG A 1 64 ? 14.117 6.491 -17.325 1.00 91.31 64 ARG A O 1
ATOM 497 N N . ARG A 1 65 ? 12.421 5.011 -17.319 1.00 89.75 65 ARG A N 1
ATOM 498 C CA . ARG A 1 65 ? 11.917 5.362 -18.659 1.00 89.75 65 ARG A CA 1
ATOM 499 C C . ARG A 1 65 ? 10.913 6.516 -18.705 1.00 89.75 65 ARG A C 1
ATOM 501 O O . ARG A 1 65 ? 10.454 6.900 -19.775 1.00 89.75 65 ARG A O 1
ATOM 508 N N . PHE A 1 66 ? 10.630 7.110 -17.554 1.00 90.88 66 PHE A N 1
ATOM 509 C CA . PHE A 1 66 ? 9.739 8.257 -17.412 1.00 90.88 66 PHE A CA 1
ATOM 510 C C . PHE A 1 66 ? 10.275 9.238 -16.370 1.00 90.88 66 PHE A C 1
ATOM 512 O O . PHE A 1 66 ? 11.074 8.866 -15.506 1.00 90.88 66 PHE A O 1
ATOM 519 N N . LYS A 1 67 ? 9.814 10.489 -16.405 1.00 91.31 67 LYS A N 1
ATOM 520 C CA . LYS A 1 67 ? 9.920 11.483 -15.332 1.00 91.31 67 LYS A CA 1
ATOM 521 C C . LYS A 1 67 ? 8.656 11.425 -14.468 1.00 91.31 67 LYS A C 1
ATOM 523 O O . LYS A 1 67 ? 7.569 11.335 -15.020 1.00 91.31 67 LYS A O 1
ATOM 528 N N . LEU A 1 68 ? 8.809 11.450 -13.144 1.00 91.44 68 LEU A N 1
ATOM 529 C CA . LEU A 1 68 ? 7.702 11.557 -12.196 1.00 91.44 68 LEU A CA 1
ATOM 530 C C . LEU A 1 68 ? 7.812 12.891 -11.465 1.00 91.44 68 LEU A C 1
ATOM 532 O O . LEU A 1 68 ? 8.860 13.170 -10.880 1.00 91.44 68 LEU A O 1
ATOM 536 N N . GLU A 1 69 ? 6.753 13.688 -11.501 1.00 93.56 69 GLU A N 1
ATOM 537 C CA . GLU A 1 69 ? 6.685 14.989 -10.838 1.00 93.56 69 GLU A CA 1
ATOM 538 C C . GLU A 1 69 ? 5.412 15.088 -10.007 1.00 93.56 69 GLU A C 1
ATOM 540 O O . GLU A 1 69 ? 4.348 14.629 -10.420 1.00 93.56 69 GLU A O 1
ATOM 545 N N . THR A 1 70 ? 5.523 15.686 -8.825 1.00 90.19 70 THR A N 1
ATOM 546 C CA . THR A 1 70 ? 4.388 15.938 -7.939 1.00 90.19 70 THR A CA 1
ATOM 547 C C . THR A 1 70 ? 4.193 17.431 -7.781 1.00 90.19 70 THR A C 1
ATOM 549 O O . THR A 1 70 ? 5.123 18.130 -7.379 1.00 90.19 70 THR A O 1
ATOM 552 N N . PHE A 1 71 ? 2.977 17.901 -8.022 1.00 89.12 71 PHE A N 1
ATOM 553 C CA . PHE A 1 71 ? 2.585 19.282 -7.771 1.00 89.12 71 PHE A CA 1
ATOM 554 C C . PHE A 1 71 ? 1.523 19.284 -6.690 1.00 89.12 71 PHE A C 1
ATOM 556 O O . PHE A 1 71 ? 0.499 18.609 -6.829 1.00 89.12 71 PHE A O 1
ATOM 563 N N . VAL A 1 72 ? 1.761 20.036 -5.620 1.00 84.75 72 VAL A N 1
ATOM 564 C CA . VAL A 1 72 ? 0.793 20.151 -4.538 1.00 84.75 72 VAL A CA 1
ATOM 565 C C . VAL A 1 72 ? 0.358 21.592 -4.387 1.00 84.75 72 VAL A C 1
ATOM 567 O O . VAL A 1 72 ? 1.184 22.486 -4.225 1.00 84.75 72 VAL A O 1
ATOM 570 N N . ASP A 1 73 ? -0.950 21.802 -4.453 1.00 80.44 73 ASP A N 1
ATOM 571 C CA . ASP A 1 73 ? -1.555 23.068 -4.081 1.00 80.44 73 ASP A CA 1
ATOM 572 C C . ASP A 1 73 ? -1.607 23.123 -2.550 1.00 80.44 73 ASP A C 1
ATOM 574 O O . ASP A 1 73 ? -2.262 22.293 -1.917 1.00 80.44 73 ASP A O 1
ATOM 578 N N . ALA A 1 74 ? -0.891 24.077 -1.950 1.00 75.50 74 ALA A N 1
ATOM 579 C CA . ALA A 1 74 ? -0.826 24.231 -0.499 1.00 75.50 74 ALA A CA 1
ATOM 580 C C . ALA A 1 74 ? -2.216 24.436 0.129 1.00 75.50 74 ALA A C 1
ATOM 582 O O . ALA A 1 74 ? -2.436 24.013 1.261 1.00 75.50 74 ALA A O 1
ATOM 583 N N . ASN A 1 75 ? -3.172 24.998 -0.622 1.00 76.50 75 ASN A N 1
ATOM 584 C CA . ASN A 1 75 ? -4.553 25.180 -0.170 1.00 76.50 75 ASN A CA 1
ATOM 585 C C . ASN A 1 75 ? -5.363 23.874 -0.154 1.00 76.50 75 ASN A C 1
ATOM 587 O O . ASN A 1 75 ? -6.474 23.841 0.369 1.00 76.50 75 ASN A O 1
ATOM 591 N N . GLN A 1 76 ? -4.832 22.800 -0.741 1.00 77.69 76 GLN A N 1
ATOM 592 C CA . GLN A 1 76 ? -5.471 21.484 -0.809 1.00 77.69 76 GLN A CA 1
ATOM 593 C C . GLN A 1 76 ? -4.814 20.460 0.118 1.00 77.69 76 GLN A C 1
ATOM 595 O O . GLN A 1 76 ? -5.184 19.284 0.067 1.00 77.69 76 GLN A O 1
ATOM 600 N N . ILE A 1 77 ? -3.857 20.888 0.948 1.00 82.44 77 ILE A N 1
ATOM 601 C CA . ILE A 1 77 ? -3.245 20.076 1.997 1.00 82.44 77 ILE A CA 1
ATOM 602 C C . ILE A 1 77 ? -3.789 20.498 3.361 1.00 82.44 77 ILE A C 1
ATOM 604 O O . ILE A 1 77 ? -3.745 21.662 3.745 1.00 82.44 77 ILE A O 1
ATOM 608 N N . GLU A 1 78 ? -4.173 19.508 4.153 1.00 82.44 78 GLU A N 1
ATOM 609 C CA . GLU A 1 78 ? -4.441 19.629 5.577 1.00 82.44 78 GLU A CA 1
ATOM 610 C C . GLU A 1 78 ? -3.472 18.757 6.384 1.00 82.44 78 GLU A C 1
ATOM 612 O O . GLU A 1 78 ? -2.907 17.775 5.890 1.00 82.44 78 GLU A O 1
ATOM 617 N N . PHE A 1 79 ? -3.313 19.076 7.669 1.00 79.94 79 PHE A N 1
ATOM 618 C CA . PHE A 1 79 ? -2.578 18.213 8.587 1.00 79.94 79 PHE A CA 1
ATOM 619 C C . PHE A 1 79 ? -3.304 16.880 8.773 1.00 79.94 79 PHE A C 1
ATOM 621 O O . PHE A 1 79 ? -4.489 16.849 9.121 1.00 79.94 79 PHE A O 1
ATOM 628 N N . PHE A 1 80 ? -2.565 15.787 8.601 1.00 82.94 80 PHE A N 1
ATOM 629 C CA . PHE A 1 80 ? -2.994 14.452 8.979 1.00 82.94 80 PHE A CA 1
ATOM 630 C C . PHE A 1 80 ? -2.478 14.141 10.381 1.00 82.94 80 PHE A C 1
ATOM 632 O O . PHE A 1 80 ? -1.273 14.108 10.611 1.00 82.94 80 PHE A O 1
ATOM 639 N N . ASN A 1 81 ? -3.385 13.907 11.323 1.00 80.38 81 ASN A N 1
ATOM 640 C CA . ASN A 1 81 ? -3.029 13.646 12.719 1.00 80.38 81 ASN A CA 1
ATOM 641 C C . ASN A 1 81 ? -3.419 12.227 13.094 1.00 80.38 81 ASN A C 1
ATOM 643 O O . ASN A 1 81 ? -4.302 11.667 12.464 1.00 80.38 81 ASN A O 1
ATOM 647 N N . LEU A 1 82 ? -2.777 11.639 14.101 1.00 87.94 82 LEU A N 1
ATOM 648 C CA . LEU A 1 82 ? -3.121 10.299 14.582 1.00 87.94 82 LEU A CA 1
ATOM 649 C C . LEU A 1 82 ? -4.114 10.394 15.735 1.00 87.94 82 LEU A C 1
ATOM 651 O O . LEU A 1 82 ? -4.176 11.410 16.422 1.00 87.94 82 LEU A O 1
ATOM 655 N N . ALA A 1 83 ? -4.886 9.338 15.971 1.00 89.56 83 ALA A N 1
ATOM 656 C CA . ALA A 1 83 ? -5.768 9.275 17.126 1.00 89.56 83 ALA A CA 1
ATOM 657 C C . ALA A 1 83 ? -5.802 7.872 17.727 1.00 89.56 83 ALA A C 1
ATOM 659 O O . ALA A 1 83 ? -5.620 6.868 17.036 1.00 89.56 83 ALA A O 1
ATOM 660 N N . THR A 1 84 ? -6.048 7.814 19.031 1.00 92.56 84 THR A N 1
ATOM 661 C CA . THR A 1 84 ? -6.206 6.563 19.774 1.00 92.56 84 THR A CA 1
ATOM 662 C C . THR A 1 84 ? -7.250 6.723 20.873 1.00 92.56 84 THR A C 1
ATOM 664 O O . THR A 1 84 ? -7.370 7.781 21.488 1.00 92.56 84 THR A O 1
ATOM 667 N N . LEU A 1 85 ? -8.021 5.673 21.139 1.00 93.06 85 LEU A N 1
ATOM 668 C CA . LEU A 1 85 ? -8.901 5.585 22.306 1.00 93.06 85 LEU A CA 1
ATOM 669 C C . LEU A 1 85 ? -8.111 5.401 23.608 1.00 93.06 85 LEU A C 1
ATOM 671 O O . LEU A 1 85 ? -8.694 5.442 24.690 1.00 93.06 85 LEU A O 1
ATOM 675 N N . ASP A 1 86 ? -6.805 5.150 23.511 1.00 91.12 86 ASP A N 1
ATOM 676 C CA . ASP A 1 86 ? -5.961 4.882 24.659 1.00 91.12 86 ASP A CA 1
ATOM 677 C C . ASP A 1 86 ? -5.704 6.162 25.453 1.00 91.12 86 ASP A C 1
ATOM 679 O O . ASP A 1 86 ? -5.654 7.269 24.902 1.00 91.12 86 ASP A O 1
ATOM 683 N N . LYS A 1 87 ? -5.549 6.021 26.770 1.00 87.00 87 LYS A N 1
ATOM 684 C CA . LYS A 1 87 ? -5.261 7.168 27.637 1.00 87.00 87 LYS A CA 1
ATOM 685 C C . LYS A 1 87 ? -3.856 7.699 27.342 1.00 87.00 87 LYS A C 1
ATOM 687 O O . LYS A 1 87 ? -2.986 6.980 26.845 1.00 87.00 87 LYS A O 1
ATOM 692 N N . LYS A 1 88 ? -3.606 8.964 27.692 1.00 82.38 88 LYS A N 1
ATOM 693 C CA . LYS A 1 88 ? -2.265 9.558 27.592 1.00 82.38 88 LYS A CA 1
ATOM 694 C C . LYS A 1 88 ? -1.237 8.663 28.301 1.00 82.38 88 LYS A C 1
ATOM 696 O O . LYS A 1 88 ? -1.521 8.147 29.380 1.00 82.38 88 LYS A O 1
ATOM 701 N N . ASN A 1 89 ? -0.070 8.474 27.686 1.00 80.88 89 ASN A N 1
ATOM 702 C CA . ASN A 1 89 ? 1.032 7.620 28.159 1.00 80.88 89 ASN A CA 1
ATOM 703 C C . ASN A 1 89 ? 0.745 6.106 28.223 1.00 80.88 89 ASN A C 1
ATOM 705 O O . ASN A 1 89 ? 1.624 5.345 28.618 1.00 80.88 89 ASN A O 1
ATOM 709 N N . SER A 1 90 ? -0.444 5.643 27.832 1.00 86.06 90 SER A N 1
ATOM 710 C CA . SER A 1 90 ? -0.707 4.206 27.666 1.00 86.06 90 SER A CA 1
ATOM 711 C C . SER A 1 90 ? -0.097 3.690 26.354 1.00 86.06 90 SER A C 1
ATOM 713 O O . SER A 1 90 ? 0.339 4.488 25.524 1.00 86.06 90 SER A O 1
ATOM 715 N N . PHE A 1 91 ? 0.006 2.367 26.179 1.00 84.94 91 PHE A N 1
ATOM 716 C CA . PHE A 1 91 ? 0.863 1.744 25.158 1.00 84.94 91 PHE A CA 1
ATOM 717 C C . PHE A 1 91 ? 0.684 2.316 23.741 1.00 84.94 91 PHE A C 1
ATOM 719 O O . PHE A 1 91 ? 1.682 2.688 23.119 1.00 84.94 91 PHE A O 1
ATOM 726 N N . ASN A 1 92 ? -0.552 2.430 23.233 1.00 85.56 92 ASN A N 1
ATOM 727 C CA . ASN A 1 92 ? -0.774 2.932 21.870 1.00 85.56 92 ASN A CA 1
ATOM 728 C C . ASN A 1 92 ? -0.420 4.421 21.778 1.00 85.56 92 ASN A C 1
ATOM 730 O O . ASN A 1 92 ? 0.252 4.845 20.838 1.00 85.56 92 ASN A O 1
ATOM 734 N N . ASN A 1 93 ? -0.835 5.206 22.776 1.00 88.81 93 ASN A N 1
ATOM 735 C CA . ASN A 1 93 ? -0.562 6.638 22.835 1.00 88.81 93 ASN A CA 1
ATOM 736 C C . ASN A 1 93 ? 0.944 6.935 22.901 1.00 88.81 93 ASN A C 1
ATOM 738 O O . ASN A 1 93 ? 1.442 7.752 22.125 1.00 88.81 93 ASN A O 1
ATOM 742 N N . TRP A 1 94 ? 1.663 6.240 23.784 1.00 89.06 94 TRP A N 1
ATOM 743 C CA . TRP A 1 94 ? 3.111 6.348 23.929 1.00 89.06 94 TRP A CA 1
ATOM 744 C C . TRP A 1 94 ? 3.820 5.966 22.629 1.00 89.06 94 TRP A C 1
ATOM 746 O O . TRP A 1 94 ? 4.589 6.763 22.099 1.00 89.06 94 TRP A O 1
ATOM 756 N N . TRP A 1 95 ? 3.502 4.798 22.060 1.00 88.44 95 TRP A N 1
ATOM 757 C CA . TRP A 1 95 ? 4.180 4.303 20.862 1.00 88.44 95 TRP A CA 1
ATOM 758 C C . TRP A 1 95 ? 3.992 5.237 19.662 1.00 88.44 95 TRP A C 1
ATOM 760 O O . TRP A 1 95 ? 4.960 5.570 18.976 1.00 88.44 95 TRP A O 1
ATOM 770 N N . LEU A 1 96 ? 2.758 5.697 19.421 1.00 88.06 96 LEU A N 1
ATOM 771 C CA . LEU A 1 96 ? 2.463 6.635 18.336 1.00 88.06 96 LEU A CA 1
ATOM 772 C C . LEU A 1 96 ? 3.183 7.971 18.554 1.00 88.06 96 LEU A C 1
ATOM 774 O O . LEU A 1 96 ? 3.781 8.497 17.616 1.00 88.06 96 LEU A O 1
ATOM 778 N N . SER A 1 97 ? 3.194 8.480 19.789 1.00 86.06 97 SER A N 1
ATOM 779 C CA . SER A 1 97 ? 3.893 9.724 20.128 1.00 86.06 97 SER A CA 1
ATOM 780 C C . SER A 1 97 ? 5.404 9.619 19.912 1.00 86.06 97 SER A C 1
ATOM 782 O O . SER A 1 97 ? 6.008 10.574 19.439 1.00 86.06 97 SER A O 1
ATOM 784 N N . SER A 1 98 ? 6.014 8.466 20.203 1.00 86.31 98 SER A N 1
ATOM 785 C CA . SER A 1 98 ? 7.450 8.241 19.999 1.00 86.31 98 SER A CA 1
ATOM 786 C C . SER A 1 98 ? 7.820 8.070 18.525 1.00 86.31 98 SER A C 1
ATOM 788 O O . SER A 1 98 ? 8.764 8.685 18.041 1.00 86.31 98 SER A O 1
ATOM 790 N N . ILE A 1 99 ? 7.076 7.252 17.774 1.00 83.94 99 ILE A N 1
ATOM 791 C CA . ILE A 1 99 ? 7.409 6.958 16.369 1.00 83.94 99 ILE A CA 1
ATOM 792 C C . ILE A 1 99 ? 7.182 8.159 15.452 1.00 83.94 99 ILE A C 1
ATOM 794 O O . ILE A 1 99 ? 7.867 8.290 14.434 1.00 83.94 99 ILE A O 1
ATOM 798 N N . PHE A 1 100 ? 6.231 9.021 15.802 1.00 82.19 100 PHE A N 1
ATOM 799 C CA . PHE A 1 100 ? 5.891 10.216 15.035 1.00 82.19 100 PHE A CA 1
ATOM 800 C C . PHE A 1 100 ? 6.306 11.506 15.746 1.00 82.19 100 PHE A C 1
ATOM 802 O O . PHE A 1 100 ? 5.853 12.578 15.361 1.00 82.19 100 PHE A O 1
ATOM 809 N N . GLU A 1 101 ? 7.198 11.432 16.740 1.00 83.50 101 GLU A N 1
ATOM 810 C CA . GLU A 1 101 ? 7.607 12.578 17.561 1.00 83.50 101 GLU A CA 1
ATOM 811 C C . GLU A 1 101 ? 8.022 13.783 16.710 1.00 83.50 101 GLU A C 1
ATOM 813 O O . GLU A 1 101 ? 7.548 14.894 16.939 1.00 83.50 101 GLU A O 1
ATOM 818 N N . LYS A 1 102 ? 8.855 13.554 15.684 1.00 79.44 102 LYS A N 1
ATOM 819 C CA . LYS A 1 102 ? 9.302 14.610 14.765 1.00 79.44 102 LYS A CA 1
ATOM 820 C C . LYS A 1 102 ? 8.131 15.260 14.033 1.00 79.44 102 LYS A C 1
ATOM 822 O O . LYS A 1 102 ? 8.079 16.478 13.975 1.00 79.44 102 LYS A O 1
ATOM 827 N N . SER A 1 103 ? 7.198 14.456 13.524 1.00 76.00 103 SER A N 1
ATOM 828 C CA . SER A 1 103 ? 6.007 14.926 12.806 1.00 76.00 103 SER A CA 1
ATOM 829 C C . SER A 1 103 ? 5.024 15.667 13.715 1.00 76.00 103 SER A C 1
ATOM 831 O O . SER A 1 103 ? 4.315 16.549 13.248 1.00 76.00 103 SER A O 1
ATOM 833 N N . ILE A 1 104 ? 4.982 15.311 15.001 1.00 76.44 104 ILE A N 1
ATOM 834 C CA . ILE A 1 104 ? 4.097 15.907 16.008 1.00 76.44 104 ILE A CA 1
ATOM 835 C C . ILE A 1 104 ? 4.662 17.231 16.542 1.00 76.44 104 ILE A C 1
ATOM 837 O O . ILE A 1 104 ? 3.900 18.171 16.755 1.00 76.44 104 ILE A O 1
ATOM 841 N N . LYS A 1 105 ? 5.977 17.297 16.793 1.00 71.75 105 LYS A N 1
ATOM 842 C CA . LYS A 1 105 ? 6.648 18.455 17.410 1.00 71.75 105 LYS A CA 1
ATOM 843 C C . LYS A 1 105 ? 7.034 19.551 16.420 1.00 71.75 105 LYS A C 1
ATOM 845 O O . LYS A 1 105 ? 7.229 20.685 16.837 1.00 71.75 105 LYS A O 1
ATOM 850 N N . SER A 1 106 ? 7.186 19.232 15.138 1.00 65.00 106 SER A N 1
ATOM 851 C CA . SER A 1 106 ? 7.496 20.231 14.117 1.00 65.00 106 SER A CA 1
ATOM 852 C C . SER A 1 106 ? 6.288 21.123 13.834 1.00 65.00 106 SER A C 1
ATOM 854 O O . SER A 1 106 ? 5.186 20.614 13.615 1.00 65.00 106 SER A O 1
ATOM 856 N N . ASP A 1 107 ? 6.501 22.434 13.710 1.00 59.03 107 ASP A N 1
ATOM 857 C CA . ASP A 1 107 ? 5.455 23.347 13.231 1.00 59.03 107 ASP A CA 1
ATOM 858 C C . ASP A 1 107 ? 4.948 22.977 11.834 1.00 59.03 107 ASP A C 1
ATOM 860 O O . ASP A 1 107 ? 3.759 23.138 11.545 1.00 59.03 107 ASP A O 1
ATOM 864 N N . HIS A 1 108 ? 5.822 22.359 11.039 1.00 56.75 108 HIS A N 1
ATOM 865 C CA . HIS A 1 108 ? 5.536 21.723 9.761 1.00 56.75 108 HIS A CA 1
ATOM 866 C C . HIS A 1 108 ? 5.344 20.215 9.949 1.00 56.75 108 HIS A C 1
ATOM 868 O O . HIS A 1 108 ? 6.251 19.428 9.695 1.00 56.75 108 HIS A O 1
ATOM 874 N N . SER A 1 109 ? 4.171 19.794 10.428 1.00 60.56 109 SER A N 1
ATOM 875 C CA . SER A 1 109 ? 3.811 18.372 10.418 1.00 60.56 109 SER A CA 1
ATOM 876 C C . SER A 1 109 ? 3.965 17.821 8.995 1.00 60.56 109 SER A C 1
ATOM 878 O O . SER A 1 109 ? 3.200 18.179 8.102 1.00 60.56 109 SER A O 1
ATOM 880 N N . ASN A 1 110 ? 4.914 16.903 8.795 1.00 67.75 110 ASN A N 1
ATOM 881 C CA . ASN A 1 110 ? 5.144 16.233 7.506 1.00 67.75 110 ASN A CA 1
ATOM 882 C C . ASN A 1 110 ? 4.063 15.189 7.162 1.00 67.75 110 ASN A C 1
ATOM 884 O O . ASN A 1 110 ? 4.214 14.422 6.214 1.00 67.75 110 ASN A O 1
ATOM 888 N N . MET A 1 111 ? 3.008 15.096 7.972 1.00 80.56 111 MET A N 1
ATOM 889 C CA . MET A 1 111 ? 1.883 14.200 7.758 1.00 80.56 111 MET A CA 1
ATOM 890 C C . MET A 1 111 ? 0.735 15.004 7.171 1.00 80.56 111 MET A C 1
ATOM 892 O O . MET A 1 111 ? 0.187 15.896 7.819 1.00 80.56 111 MET A O 1
ATOM 896 N N . THR A 1 112 ? 0.394 14.696 5.927 1.00 84.19 112 THR A N 1
ATOM 897 C CA . THR A 1 112 ? -0.539 15.486 5.134 1.00 84.19 112 THR A CA 1
ATOM 898 C C . THR A 1 112 ? -1.670 14.623 4.599 1.00 84.19 112 THR A C 1
ATOM 900 O O . THR A 1 112 ? -1.499 13.445 4.281 1.00 84.19 112 THR A O 1
ATOM 903 N N . PHE A 1 113 ? -2.848 15.226 4.524 1.00 87.69 113 PHE A N 1
ATOM 904 C CA . PHE A 1 113 ? -4.010 14.708 3.821 1.00 87.69 113 PHE A CA 1
ATOM 905 C C . PHE A 1 113 ? -4.434 15.761 2.814 1.00 87.69 113 PHE A C 1
ATOM 907 O O . PHE A 1 113 ? -4.482 16.939 3.147 1.00 87.69 113 PHE A O 1
ATOM 914 N N . GLY A 1 114 ? -4.722 15.360 1.585 1.00 88.69 114 GLY A N 1
ATOM 915 C CA . GLY A 1 114 ? -5.037 16.336 0.564 1.00 88.69 114 GLY A CA 1
ATOM 916 C C . GLY A 1 114 ? -4.974 15.785 -0.839 1.00 88.69 114 GLY A C 1
ATOM 917 O O . GLY A 1 114 ? -4.815 14.582 -1.058 1.00 88.69 114 GLY A O 1
ATOM 918 N N . LYS A 1 115 ? -5.090 16.702 -1.791 1.00 89.88 115 LYS A N 1
ATOM 919 C CA . LYS A 1 115 ? -4.977 16.412 -3.217 1.00 89.88 115 LYS A CA 1
ATOM 920 C C . LYS A 1 115 ? -3.620 16.874 -3.725 1.00 89.88 115 LYS A C 1
ATOM 922 O O . LYS A 1 115 ? -3.114 17.916 -3.322 1.00 89.88 115 LYS A O 1
ATOM 927 N N . PHE A 1 116 ? -3.055 16.103 -4.641 1.00 90.12 116 PHE A N 1
ATOM 928 C CA . PHE A 1 116 ? -1.867 16.477 -5.393 1.00 90.12 116 PHE A CA 1
ATOM 929 C C . PHE A 1 116 ? -1.996 15.966 -6.825 1.00 90.12 116 PHE A C 1
ATOM 931 O O . PHE A 1 116 ? -2.724 15.008 -7.088 1.00 90.12 116 PHE A O 1
ATOM 938 N N . ASN A 1 117 ? -1.280 16.605 -7.743 1.00 90.94 117 ASN A N 1
ATOM 939 C CA . ASN A 1 117 ? -1.167 16.156 -9.122 1.00 90.94 117 ASN A CA 1
ATOM 940 C C . ASN A 1 117 ? 0.113 15.344 -9.279 1.00 90.94 117 ASN A C 1
ATOM 942 O O . ASN A 1 117 ? 1.179 15.766 -8.825 1.00 90.94 117 ASN A O 1
ATOM 946 N N . LEU A 1 118 ? -0.001 14.199 -9.943 1.00 90.81 118 LEU A N 1
ATOM 947 C CA . LEU A 1 118 ? 1.124 13.364 -10.333 1.00 90.81 118 LEU A CA 1
ATOM 948 C C . LEU A 1 118 ? 1.265 13.433 -11.853 1.00 90.81 118 LEU A C 1
ATOM 950 O O . LEU A 1 118 ? 0.350 13.040 -12.571 1.00 90.81 118 LEU A O 1
ATOM 954 N N . VAL A 1 119 ? 2.397 13.935 -12.338 1.00 91.62 119 VAL A N 1
ATOM 955 C CA . VAL A 1 119 ? 2.682 14.070 -13.770 1.00 91.62 119 VAL A CA 1
ATOM 956 C C . VAL A 1 119 ? 3.738 13.047 -14.165 1.00 91.62 119 VAL A C 1
ATOM 958 O O . VAL A 1 119 ? 4.798 12.955 -13.539 1.00 91.62 119 VAL A O 1
ATOM 961 N N . ILE A 1 120 ? 3.425 12.266 -15.199 1.00 90.00 120 ILE A N 1
ATOM 962 C CA . ILE A 1 120 ? 4.299 11.239 -15.765 1.00 90.00 120 ILE A CA 1
ATOM 963 C C . ILE A 1 120 ? 4.671 11.670 -17.181 1.00 90.00 120 ILE A C 1
ATOM 965 O O . ILE A 1 120 ? 3.809 11.739 -18.052 1.00 90.00 120 ILE A O 1
ATOM 969 N N . THR A 1 121 ? 5.956 11.924 -17.414 1.00 90.19 121 THR A N 1
ATOM 970 C CA . THR A 1 121 ? 6.474 12.299 -18.737 1.00 90.19 121 THR A CA 1
ATOM 971 C C . THR A 1 121 ? 7.321 11.162 -19.285 1.00 90.19 121 THR A C 1
ATOM 973 O O . THR A 1 121 ? 8.364 10.844 -18.714 1.00 90.19 121 THR A O 1
ATOM 976 N N . GLU A 1 122 ? 6.897 10.533 -20.378 1.00 89.00 122 GLU A N 1
ATOM 977 C CA . GLU A 1 122 ? 7.681 9.483 -21.038 1.00 89.00 122 GLU A CA 1
ATOM 978 C C . GLU A 1 122 ? 8.916 10.066 -21.739 1.00 89.00 122 GLU A C 1
ATOM 980 O O . GLU A 1 122 ? 8.885 11.176 -22.270 1.00 89.00 122 GLU A O 1
ATOM 985 N N . PHE A 1 123 ? 10.023 9.321 -21.750 1.00 85.38 123 PHE A N 1
ATOM 986 C CA . PHE A 1 123 ? 11.182 9.685 -22.566 1.00 85.38 123 PHE A CA 1
ATOM 987 C C . PHE A 1 123 ? 11.029 9.094 -23.976 1.00 85.38 123 PHE A C 1
ATOM 989 O O . PHE A 1 123 ? 10.742 7.907 -24.097 1.00 85.38 123 PHE A O 1
ATOM 996 N N . ALA A 1 124 ? 11.265 9.910 -25.014 1.00 59.25 124 ALA A N 1
ATOM 997 C CA . ALA A 1 124 ? 10.884 9.722 -26.430 1.00 59.25 124 ALA A CA 1
ATOM 998 C C . ALA A 1 124 ? 11.374 8.448 -27.165 1.00 59.25 124 ALA A C 1
ATOM 1000 O O . ALA A 1 124 ? 11.099 8.288 -28.345 1.00 59.25 124 ALA A O 1
ATOM 1001 N N . ASN A 1 125 ? 12.043 7.520 -26.478 1.00 59.56 125 ASN A N 1
ATOM 1002 C CA . ASN A 1 125 ? 12.513 6.243 -27.025 1.00 59.56 125 ASN A CA 1
ATOM 1003 C C . ASN A 1 125 ? 11.884 5.049 -26.281 1.00 59.56 125 ASN A C 1
ATOM 1005 O O . ASN A 1 125 ? 12.563 4.053 -26.016 1.00 59.56 125 ASN A O 1
ATOM 1009 N N . SER A 1 126 ? 10.642 5.167 -25.808 1.00 53.78 126 SER A N 1
ATOM 1010 C CA . SER A 1 126 ? 9.910 4.024 -25.263 1.00 53.78 126 SER A CA 1
ATOM 1011 C C . SER A 1 126 ? 9.362 3.183 -26.413 1.00 53.78 126 SER A C 1
ATOM 1013 O O . SER A 1 126 ? 8.852 3.692 -27.403 1.00 53.78 126 SER A O 1
ATOM 1015 N N . THR A 1 127 ? 9.569 1.877 -26.316 1.00 55.50 127 THR A N 1
ATOM 1016 C CA . THR A 1 127 ? 9.035 0.850 -27.217 1.00 55.50 127 THR A CA 1
ATOM 1017 C C . THR A 1 127 ? 7.510 0.966 -27.385 1.00 55.50 127 THR A C 1
ATOM 1019 O O . THR A 1 127 ? 6.865 1.675 -26.626 1.00 55.50 127 THR A O 1
ATOM 1022 N N . ASN A 1 128 ? 6.925 0.201 -28.317 1.00 53.56 128 ASN A N 1
ATOM 1023 C CA . ASN A 1 128 ? 5.494 0.157 -28.701 1.00 53.56 128 ASN A CA 1
ATOM 1024 C C . ASN A 1 128 ? 4.431 0.040 -27.571 1.00 53.56 128 ASN A C 1
ATOM 1026 O O . ASN A 1 128 ? 3.241 0.006 -27.866 1.00 53.56 128 ASN A O 1
ATOM 1030 N N . LEU A 1 129 ? 4.818 -0.026 -26.296 1.00 62.03 129 LEU A N 1
ATOM 1031 C CA . LEU A 1 129 ? 3.929 -0.031 -25.136 1.00 62.03 129 LEU A CA 1
ATOM 1032 C C . LEU A 1 129 ? 4.120 1.264 -24.342 1.00 62.03 129 LEU A C 1
ATOM 1034 O O . LEU A 1 129 ? 5.209 1.536 -23.835 1.00 62.03 129 LEU A O 1
ATOM 1038 N N . SER A 1 130 ? 3.047 2.043 -24.212 1.00 78.06 130 SER A N 1
ATOM 1039 C CA . SER A 1 130 ? 3.059 3.309 -23.477 1.00 78.06 130 SER A CA 1
ATOM 1040 C C . SER A 1 130 ? 3.393 3.082 -21.998 1.00 78.06 130 SER A C 1
ATOM 1042 O O . SER A 1 130 ? 2.627 2.476 -21.245 1.00 78.06 130 SER A O 1
ATOM 1044 N N . ILE A 1 131 ? 4.540 3.605 -21.559 1.00 85.31 131 ILE A N 1
ATOM 1045 C CA . ILE A 1 131 ? 4.989 3.544 -20.160 1.00 85.31 131 ILE A CA 1
ATOM 1046 C C . ILE A 1 131 ? 3.989 4.229 -19.235 1.00 85.31 131 ILE A C 1
ATOM 1048 O O . ILE A 1 131 ? 3.739 3.753 -18.128 1.00 85.31 131 ILE A O 1
ATOM 1052 N N . SER A 1 132 ? 3.431 5.358 -19.668 1.00 86.94 132 SER A N 1
ATOM 1053 C CA . SER A 1 132 ? 2.433 6.090 -18.896 1.00 86.94 132 SER A CA 1
ATOM 1054 C C . SER A 1 132 ? 1.198 5.231 -18.674 1.00 86.94 132 SER A C 1
ATOM 1056 O O . SER A 1 132 ? 0.681 5.212 -17.560 1.00 86.94 132 SER A O 1
ATOM 1058 N N . SER A 1 133 ? 0.796 4.441 -19.668 1.00 88.69 133 SER A N 1
ATOM 1059 C CA . SER A 1 133 ? -0.312 3.504 -19.535 1.00 88.69 133 SER A CA 1
ATOM 1060 C C . SER A 1 133 ? -0.021 2.400 -18.504 1.00 88.69 133 SER A C 1
ATOM 1062 O O . SER A 1 133 ? -0.858 2.154 -17.634 1.00 88.69 133 SER A O 1
ATOM 1064 N N . GLN A 1 134 ? 1.202 1.855 -18.480 1.00 90.06 134 GLN A N 1
ATOM 1065 C CA . GLN A 1 134 ? 1.639 0.874 -17.473 1.00 90.06 134 GLN A CA 1
ATOM 1066 C C . GLN A 1 134 ? 1.633 1.451 -16.054 1.00 90.06 134 GLN A C 1
ATOM 1068 O O . GLN A 1 134 ? 1.106 0.845 -15.119 1.00 90.06 134 GLN A O 1
ATOM 1073 N N . VAL A 1 135 ? 2.190 2.653 -15.877 1.00 92.12 135 VAL A N 1
ATOM 1074 C CA . VAL A 1 135 ? 2.188 3.338 -14.578 1.00 92.12 135 VAL A CA 1
ATOM 1075 C C . VAL A 1 135 ? 0.759 3.691 -14.157 1.00 92.12 135 VAL A C 1
ATOM 1077 O O . VAL A 1 135 ? 0.410 3.538 -12.987 1.00 92.12 135 VAL A O 1
ATOM 1080 N N . HIS A 1 136 ? -0.091 4.103 -15.097 1.00 93.12 136 HIS A N 1
ATOM 1081 C CA . HIS A 1 136 ? -1.498 4.389 -14.843 1.00 93.12 136 HIS A CA 1
ATOM 1082 C C . HIS A 1 136 ? -2.262 3.137 -14.382 1.00 93.12 136 HIS A C 1
ATOM 1084 O O . HIS A 1 136 ? -3.012 3.203 -13.406 1.00 93.12 136 HIS A O 1
ATOM 1090 N N . SER A 1 137 ? -2.020 1.986 -15.008 1.00 94.62 137 SER A N 1
ATOM 1091 C CA . SER A 1 137 ? -2.603 0.696 -14.622 1.00 94.62 137 SER A CA 1
ATOM 1092 C C . SER A 1 137 ? -2.104 0.231 -13.246 1.00 94.62 137 SER A C 1
ATOM 1094 O O . SER A 1 137 ? -2.908 -0.169 -12.402 1.00 94.62 137 SER A O 1
ATOM 1096 N N . LEU A 1 138 ? -0.812 0.405 -12.934 1.00 93.50 138 LEU A N 1
ATOM 1097 C CA . LEU A 1 138 ? -0.272 0.162 -11.586 1.00 93.50 138 LEU A CA 1
ATOM 1098 C C . LEU A 1 138 ? -0.959 1.031 -10.521 1.00 93.50 138 LEU A C 1
ATOM 1100 O O . LEU A 1 138 ? -1.396 0.518 -9.490 1.00 93.50 138 LEU A O 1
ATOM 1104 N N . LEU A 1 139 ? -1.093 2.338 -10.765 1.00 95.06 139 LEU A N 1
ATOM 1105 C CA . LEU A 1 139 ? -1.767 3.258 -9.843 1.00 95.06 139 LEU A CA 1
ATOM 1106 C C . LEU A 1 139 ? -3.263 2.934 -9.701 1.00 95.06 139 LEU A C 1
ATOM 1108 O O . LEU A 1 139 ? -3.811 3.025 -8.598 1.00 95.06 139 LEU A O 1
ATOM 1112 N N . SER A 1 140 ? -3.914 2.501 -10.782 1.00 95.81 140 SER A N 1
ATOM 1113 C CA . SER A 1 140 ? -5.321 2.080 -10.780 1.00 95.81 140 SER A CA 1
ATOM 1114 C C . SER A 1 140 ? -5.544 0.852 -9.896 1.00 95.81 140 SER A C 1
ATOM 1116 O O . SER A 1 140 ? -6.442 0.846 -9.048 1.00 95.81 140 SER A O 1
ATOM 1118 N N . ILE A 1 141 ? -4.660 -0.146 -9.987 1.00 94.44 141 ILE A N 1
ATOM 1119 C CA . ILE A 1 141 ? -4.665 -1.306 -9.087 1.00 94.44 141 ILE A CA 1
ATOM 1120 C C . ILE A 1 141 ? -4.400 -0.853 -7.643 1.00 94.44 141 ILE A C 1
ATOM 1122 O O . ILE A 1 141 ? -5.182 -1.159 -6.742 1.00 94.44 141 ILE A O 1
ATOM 1126 N N . MET A 1 142 ? -3.340 -0.073 -7.402 1.00 94.50 142 MET A N 1
ATOM 1127 C CA . MET A 1 142 ? -2.959 0.361 -6.051 1.00 94.50 142 MET A CA 1
ATOM 1128 C C . MET A 1 142 ? -4.051 1.181 -5.355 1.00 94.50 142 MET A C 1
ATOM 1130 O O . MET A 1 142 ? -4.308 0.950 -4.179 1.00 94.50 142 MET A O 1
ATOM 1134 N N . SER A 1 143 ? -4.730 2.097 -6.044 1.00 94.50 143 SER A N 1
ATOM 1135 C CA . SER A 1 143 ? -5.846 2.863 -5.458 1.00 94.50 143 SER A CA 1
ATOM 1136 C C . SER A 1 143 ? -7.056 1.976 -5.129 1.00 94.50 143 SER A C 1
ATOM 1138 O O . SER A 1 143 ? -7.716 2.155 -4.099 1.00 94.50 143 SER A O 1
ATOM 1140 N N . THR A 1 144 ? -7.323 0.963 -5.958 1.00 93.19 144 THR A N 1
ATOM 1141 C CA . THR A 1 144 ? -8.455 0.047 -5.775 1.00 93.19 144 THR A CA 1
ATOM 1142 C C . THR A 1 144 ? -8.224 -0.893 -4.596 1.00 93.19 144 THR A C 1
ATOM 1144 O O . THR A 1 144 ? -9.018 -0.908 -3.651 1.00 93.19 144 THR A O 1
ATOM 1147 N N . ILE A 1 145 ? -7.104 -1.616 -4.578 1.00 92.50 145 ILE A N 1
ATOM 1148 C CA . ILE A 1 145 ? -6.889 -2.736 -3.647 1.00 92.50 145 ILE A CA 1
ATOM 1149 C C . ILE A 1 145 ? -5.727 -2.541 -2.664 1.00 92.50 145 ILE A C 1
ATOM 1151 O O . ILE A 1 145 ? -5.597 -3.327 -1.731 1.00 92.50 145 ILE A O 1
ATOM 1155 N N . GLY A 1 146 ? -4.904 -1.505 -2.828 1.00 93.31 146 GLY A N 1
ATOM 1156 C CA . GLY A 1 146 ? -3.698 -1.287 -2.029 1.00 93.31 146 GLY A CA 1
ATOM 1157 C C . GLY A 1 146 ? -3.567 0.140 -1.500 1.00 93.31 146 GLY A C 1
ATOM 1158 O O . GLY A 1 146 ? -4.549 0.768 -1.090 1.00 93.31 146 GLY A O 1
ATOM 1159 N N . SER A 1 147 ? -2.322 0.620 -1.477 1.00 94.38 147 SER A N 1
ATOM 1160 C CA . SER A 1 147 ? -1.943 1.964 -1.041 1.00 94.38 147 SER A CA 1
ATOM 1161 C C . SER A 1 147 ? -0.552 2.347 -1.576 1.00 94.38 147 SER A C 1
ATOM 1163 O O . SER A 1 147 ? 0.188 1.486 -2.057 1.00 94.38 147 SER A O 1
ATOM 1165 N N . ILE A 1 148 ? -0.178 3.628 -1.489 1.00 92.69 148 ILE A N 1
ATOM 1166 C CA . ILE A 1 148 ? 1.113 4.164 -1.958 1.00 92.69 148 ILE A CA 1
ATOM 1167 C C . ILE A 1 148 ? 1.933 4.800 -0.826 1.00 92.69 148 ILE A C 1
ATOM 1169 O O . ILE A 1 148 ? 1.394 5.420 0.082 1.00 92.69 148 ILE A O 1
ATOM 1173 N N . GLY A 1 149 ? 3.260 4.701 -0.905 1.00 89.25 149 GLY A N 1
ATOM 1174 C CA . GLY A 1 149 ? 4.166 5.373 0.026 1.00 89.25 149 GLY A CA 1
ATOM 1175 C C . GLY A 1 149 ? 4.548 4.531 1.245 1.00 89.25 149 GLY A C 1
ATOM 1176 O O . GLY A 1 149 ? 4.498 3.300 1.227 1.00 89.25 149 GLY A O 1
ATOM 1177 N N . ALA A 1 150 ? 5.036 5.206 2.286 1.00 86.50 150 ALA A N 1
ATOM 1178 C CA . ALA A 1 150 ? 5.582 4.564 3.475 1.00 86.50 150 ALA A CA 1
ATOM 1179 C C . ALA A 1 150 ? 4.513 4.324 4.550 1.00 86.50 150 ALA A C 1
ATOM 1181 O O . ALA A 1 150 ? 3.547 5.070 4.674 1.00 86.50 150 ALA A O 1
ATOM 1182 N N . LYS A 1 151 ? 4.760 3.328 5.413 1.00 87.81 151 LYS A N 1
ATOM 1183 C CA . LYS A 1 151 ? 3.942 3.027 6.605 1.00 87.81 151 LYS A CA 1
ATOM 1184 C C . LYS A 1 151 ? 2.489 2.621 6.297 1.00 87.81 151 LYS A C 1
ATOM 1186 O O . LYS A 1 151 ? 1.615 2.780 7.145 1.00 87.81 151 LYS A O 1
ATOM 1191 N N . ASN A 1 152 ? 2.246 2.000 5.145 1.00 91.00 152 ASN A N 1
ATOM 1192 C CA . ASN A 1 152 ? 0.943 1.455 4.732 1.00 91.00 152 ASN A CA 1
ATOM 1193 C C . ASN A 1 152 ? 0.308 0.527 5.782 1.00 91.00 152 ASN A C 1
ATOM 1195 O O . ASN A 1 152 ? -0.908 0.485 5.942 1.00 91.00 152 ASN A O 1
ATOM 1199 N N . GLN A 1 153 ? 1.125 -0.187 6.564 1.00 88.50 153 GLN A N 1
ATOM 1200 C CA . GLN A 1 153 ? 0.652 -1.052 7.650 1.00 88.50 153 GLN A CA 1
ATOM 1201 C C . GLN A 1 153 ? -0.020 -0.284 8.799 1.00 88.50 153 GLN A C 1
ATOM 1203 O O . GLN A 1 153 ? -0.670 -0.896 9.642 1.00 88.50 153 GLN A O 1
ATOM 1208 N N . TYR A 1 154 ? 0.158 1.037 8.842 1.00 87.75 154 TYR A N 1
ATOM 1209 C CA . TYR A 1 154 ? -0.504 1.961 9.758 1.00 87.75 154 TYR A CA 1
ATOM 1210 C C . TYR A 1 154 ? -1.528 2.837 9.034 1.00 87.75 154 TYR A C 1
ATOM 1212 O O . TYR A 1 154 ? -1.925 3.861 9.567 1.00 87.75 154 TYR A O 1
ATOM 1220 N N . GLY A 1 155 ? -1.967 2.446 7.841 1.00 92.25 155 GLY A N 1
ATOM 1221 C CA . GLY A 1 155 ? -3.117 3.032 7.162 1.00 92.25 155 GLY A CA 1
ATOM 1222 C C . GLY A 1 155 ? -2.859 4.278 6.331 1.00 92.25 155 GLY A C 1
ATOM 1223 O O . GLY A 1 155 ? -3.819 4.884 5.859 1.00 92.25 155 GLY A O 1
ATOM 1224 N N . TYR A 1 156 ? -1.592 4.627 6.119 1.00 92.19 156 TYR A N 1
ATOM 1225 C CA . TYR A 1 156 ? -1.188 5.672 5.183 1.00 92.19 156 TYR A CA 1
ATOM 1226 C C . TYR A 1 156 ? -1.328 5.220 3.731 1.00 92.19 156 TYR A C 1
ATOM 1228 O O . TYR A 1 156 ? -1.359 4.024 3.426 1.00 92.19 156 TYR A O 1
ATOM 1236 N N . GLY A 1 157 ? -1.365 6.206 2.835 1.00 93.81 157 GLY A N 1
ATOM 1237 C CA . GLY A 1 157 ? -1.247 5.953 1.408 1.00 93.81 157 GLY A CA 1
ATOM 1238 C C . GLY A 1 157 ? -2.532 5.521 0.726 1.00 93.81 157 GLY A C 1
ATOM 1239 O O . GLY A 1 157 ? -2.468 5.071 -0.412 1.00 93.81 157 GLY A O 1
ATOM 1240 N N . ILE A 1 158 ? -3.680 5.592 1.403 1.00 94.56 158 ILE A N 1
ATOM 1241 C CA . ILE A 1 158 ? -4.975 5.418 0.745 1.00 94.56 158 ILE A CA 1
ATOM 1242 C C . ILE A 1 158 ? -5.215 6.634 -0.140 1.00 94.56 158 ILE A C 1
ATOM 1244 O O . ILE A 1 158 ? -5.138 7.770 0.325 1.00 94.56 158 ILE A O 1
ATOM 1248 N N . PHE A 1 159 ? -5.493 6.384 -1.412 1.00 94.38 159 PHE A N 1
ATOM 1249 C CA . PHE A 1 159 ? -5.708 7.422 -2.405 1.00 94.38 159 PHE A CA 1
ATOM 1250 C C . PHE A 1 159 ? -6.736 6.962 -3.431 1.00 94.38 159 PHE A C 1
ATOM 1252 O O . PHE A 1 159 ? -7.001 5.767 -3.581 1.00 94.38 159 PHE A O 1
ATOM 1259 N N . ASP A 1 160 ? -7.293 7.934 -4.136 1.00 93.31 160 ASP A N 1
ATOM 1260 C CA . ASP A 1 160 ? -8.130 7.736 -5.308 1.00 93.31 160 ASP A CA 1
ATOM 1261 C C . ASP A 1 160 ? -7.852 8.876 -6.288 1.00 93.31 160 ASP A C 1
ATOM 1263 O O . ASP A 1 160 ? -7.341 9.928 -5.888 1.00 93.31 160 ASP A O 1
ATOM 1267 N N . PHE A 1 161 ? -8.154 8.674 -7.564 1.00 93.44 161 PHE A N 1
ATOM 1268 C CA . PHE A 1 161 ? -7.874 9.667 -8.597 1.00 93.44 161 PHE A CA 1
ATOM 1269 C C . PHE A 1 161 ? -8.854 9.547 -9.770 1.00 93.44 161 PHE A C 1
ATOM 1271 O O . PHE A 1 161 ? -9.558 8.548 -9.917 1.00 93.44 161 PHE A O 1
ATOM 1278 N N . LYS A 1 162 ? -8.946 10.619 -10.565 1.00 91.62 162 LYS A N 1
ATOM 1279 C CA . LYS A 1 162 ? -9.826 10.682 -11.740 1.00 91.62 162 LYS A CA 1
ATOM 1280 C C . LYS A 1 162 ? -9.294 9.799 -12.864 1.00 91.62 162 LYS A C 1
ATOM 1282 O O . LYS A 1 162 ? -8.098 9.551 -12.925 1.00 91.62 162 LYS A O 1
ATOM 1287 N N . 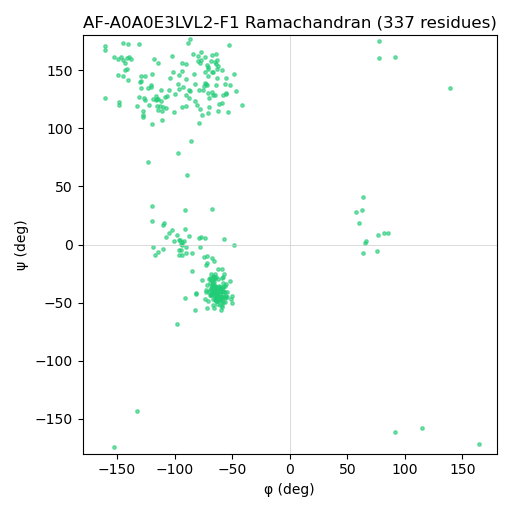ASP A 1 163 ? -10.193 9.347 -13.734 1.00 92.25 163 ASP A N 1
ATOM 1288 C CA . ASP A 1 163 ? -9.870 8.561 -14.936 1.00 92.25 163 ASP A CA 1
ATOM 1289 C C . ASP A 1 163 ? -9.162 7.225 -14.654 1.00 92.25 163 ASP A C 1
ATOM 1291 O O . ASP A 1 163 ? -8.580 6.610 -15.545 1.00 92.25 163 ASP A O 1
ATOM 1295 N N . LYS A 1 164 ? -9.262 6.750 -13.407 1.00 94.12 164 LYS A N 1
ATOM 1296 C CA . LYS A 1 164 ? -8.783 5.442 -12.971 1.00 94.12 164 LYS A CA 1
ATOM 1297 C C . LYS A 1 164 ? -9.391 4.327 -13.827 1.00 94.12 164 LYS A C 1
ATOM 1299 O O . LYS A 1 164 ? -10.613 4.238 -13.955 1.00 94.12 164 LYS A O 1
ATOM 1304 N N . LYS A 1 165 ? -8.539 3.427 -14.321 1.00 94.88 165 LYS A N 1
ATOM 1305 C CA . LYS A 1 165 ? -8.952 2.221 -15.051 1.00 94.88 165 LYS A CA 1
ATOM 1306 C C . LYS A 1 165 ? -9.609 1.204 -14.125 1.00 94.88 165 LYS A C 1
ATOM 1308 O O . LYS A 1 165 ? -9.285 1.123 -12.936 1.00 94.88 165 LYS A O 1
ATOM 1313 N N . ASN A 1 166 ? -10.495 0.380 -14.681 1.00 93.62 166 ASN A N 1
ATOM 1314 C CA . ASN A 1 166 ? -10.959 -0.792 -13.949 1.00 93.62 166 ASN A CA 1
ATOM 1315 C C . ASN A 1 166 ? -9.778 -1.761 -13.718 1.00 93.62 166 ASN A C 1
ATOM 1317 O O . ASN A 1 166 ? -8.749 -1.704 -14.404 1.00 93.62 166 ASN A O 1
ATOM 1321 N N . ILE A 1 167 ? -9.894 -2.611 -12.697 1.00 91.44 167 ILE A N 1
ATOM 1322 C CA . ILE A 1 167 ? -8.783 -3.464 -12.275 1.00 91.44 167 ILE A CA 1
ATOM 1323 C C . ILE A 1 167 ? -8.438 -4.536 -13.316 1.00 91.44 167 ILE A C 1
ATOM 1325 O O . ILE A 1 167 ? -7.258 -4.820 -13.486 1.00 91.44 167 ILE A O 1
ATOM 1329 N N . ILE A 1 168 ? -9.423 -5.082 -14.033 1.00 91.56 168 ILE A N 1
ATOM 1330 C CA . ILE A 1 168 ? -9.234 -6.097 -15.075 1.00 91.56 168 ILE A CA 1
ATOM 1331 C C . ILE A 1 168 ? -8.474 -5.505 -16.259 1.00 91.56 168 ILE A C 1
ATOM 1333 O O . ILE A 1 168 ? -7.411 -6.023 -16.585 1.00 91.56 168 ILE A O 1
ATOM 1337 N N . ASP A 1 169 ? -8.917 -4.366 -16.801 1.00 93.12 169 ASP A N 1
ATOM 1338 C CA . ASP A 1 169 ? -8.213 -3.678 -17.897 1.00 93.12 169 ASP A CA 1
ATOM 1339 C C . ASP A 1 169 ? -6.764 -3.365 -17.499 1.00 93.12 169 ASP A C 1
ATOM 1341 O O . ASP A 1 169 ? -5.822 -3.533 -18.274 1.00 93.12 169 ASP A O 1
ATOM 1345 N N . SER A 1 170 ? -6.571 -2.938 -16.246 1.00 94.00 170 SER A N 1
ATOM 1346 C CA . SER A 1 170 ? -5.239 -2.663 -15.708 1.00 94.00 170 SER A CA 1
ATOM 1347 C C . SER A 1 170 ? -4.372 -3.926 -15.671 1.00 94.00 170 SER A C 1
ATOM 1349 O O . SER A 1 170 ? -3.191 -3.869 -16.005 1.00 94.00 170 SER A O 1
ATOM 1351 N N . LEU A 1 171 ? -4.928 -5.069 -15.259 1.00 90.62 171 LEU A N 1
ATOM 1352 C CA . LEU A 1 171 ? -4.211 -6.345 -15.193 1.00 90.62 171 LEU A CA 1
ATOM 1353 C C . LEU A 1 171 ? -3.890 -6.901 -16.580 1.00 90.62 171 LEU A C 1
ATOM 1355 O O . LEU A 1 171 ? -2.787 -7.409 -16.771 1.00 90.62 171 LEU A O 1
ATOM 1359 N N . GLU A 1 172 ? -4.816 -6.801 -17.531 1.00 90.25 172 GLU A N 1
ATOM 1360 C CA . GLU A 1 172 ? -4.604 -7.207 -18.924 1.00 90.25 172 GLU A CA 1
ATOM 1361 C C . GLU A 1 172 ? -3.459 -6.422 -19.550 1.00 90.25 172 GLU A C 1
ATOM 1363 O O . GLU A 1 172 ? -2.547 -6.998 -20.140 1.00 90.25 172 GLU A O 1
ATOM 1368 N N . GLU A 1 173 ? -3.437 -5.112 -19.339 1.00 90.12 173 GLU A N 1
ATOM 1369 C CA . GLU A 1 173 ? -2.391 -4.270 -19.895 1.00 90.12 173 GLU A CA 1
ATOM 1370 C C . GLU A 1 173 ? -1.010 -4.547 -19.283 1.00 90.12 173 GLU A C 1
ATOM 1372 O O . GLU A 1 173 ? 0.003 -4.555 -19.987 1.00 90.12 173 GLU A O 1
ATOM 1377 N N . LEU A 1 174 ? -0.958 -4.804 -17.972 1.00 88.56 174 LEU A N 1
ATOM 1378 C CA . LEU A 1 174 ? 0.275 -5.231 -17.313 1.00 88.56 174 LEU A CA 1
ATOM 1379 C C . LEU A 1 174 ? 0.699 -6.631 -17.777 1.00 88.56 174 LEU A C 1
ATOM 1381 O O . LEU A 1 174 ? 1.892 -6.897 -17.902 1.00 88.56 174 LEU A O 1
ATOM 1385 N N . LYS A 1 175 ? -0.250 -7.535 -18.046 1.00 87.12 175 LYS A N 1
ATOM 1386 C CA . LYS A 1 175 ? 0.034 -8.875 -18.574 1.00 87.12 175 LYS A CA 1
ATOM 1387 C C . LYS A 1 175 ? 0.666 -8.784 -19.962 1.00 87.12 175 LYS A C 1
ATOM 1389 O O . LYS A 1 175 ? 1.721 -9.375 -20.160 1.00 87.12 175 LYS A O 1
ATOM 1394 N N . LEU A 1 176 ? 0.097 -7.980 -20.861 1.00 85.88 176 LEU A N 1
ATOM 1395 C CA . LEU A 1 176 ? 0.660 -7.729 -22.191 1.00 85.88 176 LEU A CA 1
ATOM 1396 C C . LEU A 1 176 ? 2.084 -7.167 -22.107 1.00 85.88 176 LEU A C 1
ATOM 1398 O O . LEU A 1 176 ? 2.961 -7.572 -22.865 1.00 85.88 176 LEU A O 1
ATOM 1402 N N . PHE A 1 177 ? 2.354 -6.262 -21.165 1.00 84.25 177 PHE A N 1
ATOM 1403 C CA . PHE A 1 177 ? 3.714 -5.766 -20.948 1.00 84.25 177 PHE A CA 1
ATOM 1404 C C . PHE A 1 177 ? 4.687 -6.858 -20.502 1.00 84.25 177 PHE A C 1
ATOM 1406 O O . PHE A 1 177 ? 5.815 -6.900 -20.990 1.00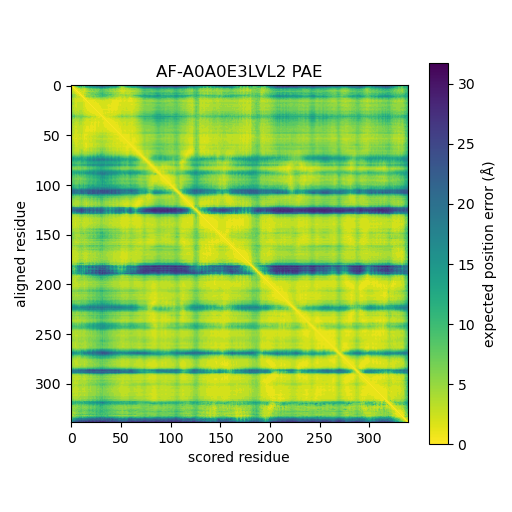 84.25 177 PHE A O 1
ATOM 1413 N N . LEU A 1 178 ? 4.257 -7.753 -19.611 1.00 83.44 178 LEU A N 1
ATOM 1414 C CA . LEU A 1 178 ? 5.080 -8.871 -19.151 1.00 83.44 178 LEU A CA 1
ATOM 1415 C C . LEU A 1 178 ? 5.320 -9.916 -20.248 1.00 83.44 178 LEU A C 1
ATOM 1417 O O . LEU A 1 178 ? 6.432 -10.418 -20.348 1.00 83.44 178 LEU A O 1
ATOM 1421 N N . GLU A 1 179 ? 4.322 -10.220 -21.081 1.00 81.19 179 GLU A N 1
ATOM 1422 C CA . GLU A 1 179 ? 4.442 -11.168 -22.204 1.00 81.19 179 GLU A CA 1
ATOM 1423 C C . GLU A 1 179 ? 5.439 -10.698 -23.271 1.00 81.19 179 GLU A C 1
ATOM 1425 O O . GLU A 1 179 ? 6.081 -11.514 -23.926 1.00 81.19 179 GLU A O 1
ATOM 1430 N N . ASN A 1 180 ? 5.619 -9.383 -23.411 1.00 76.06 180 ASN A N 1
ATOM 1431 C CA . ASN A 1 180 ? 6.603 -8.798 -24.320 1.00 76.06 180 ASN A CA 1
ATOM 1432 C C . ASN A 1 180 ? 8.045 -8.841 -23.783 1.00 76.06 180 ASN A C 1
ATOM 1434 O O . ASN A 1 180 ? 8.967 -8.399 -24.469 1.00 76.06 180 ASN A O 1
ATOM 1438 N N . ILE A 1 181 ? 8.264 -9.349 -22.567 1.00 77.44 181 ILE A N 1
ATOM 1439 C CA . ILE A 1 181 ? 9.591 -9.480 -21.963 1.00 77.44 181 ILE A CA 1
ATOM 1440 C C . ILE A 1 181 ? 9.971 -10.962 -21.951 1.00 77.44 181 ILE A C 1
ATOM 1442 O O . ILE A 1 181 ? 9.322 -11.778 -21.300 1.00 77.44 181 ILE A O 1
ATOM 1446 N N . ASN A 1 182 ? 11.042 -11.305 -22.672 1.00 64.75 182 ASN A N 1
ATOM 1447 C CA . ASN A 1 182 ? 11.552 -12.676 -22.750 1.00 64.75 182 ASN A CA 1
ATOM 1448 C C . ASN A 1 182 ? 11.853 -13.246 -21.352 1.00 64.75 182 ASN A C 1
ATOM 1450 O O . ASN A 1 182 ? 12.308 -12.520 -20.468 1.00 64.75 182 ASN A O 1
ATOM 1454 N N . GLN A 1 183 ? 11.580 -14.547 -21.180 1.00 59.94 183 GLN A N 1
ATOM 1455 C CA . GLN A 1 183 ? 11.608 -15.281 -19.908 1.00 59.94 183 GLN A CA 1
ATOM 1456 C C . GLN A 1 183 ? 12.805 -14.910 -19.023 1.00 59.94 183 GLN A C 1
ATOM 1458 O O . GLN A 1 183 ? 13.960 -15.118 -19.389 1.00 59.94 183 GLN A O 1
ATOM 1463 N N . ILE A 1 184 ? 12.507 -14.414 -17.825 1.00 57.94 184 ILE A N 1
ATOM 1464 C CA . ILE A 1 184 ? 13.499 -14.158 -16.783 1.00 57.94 184 ILE A CA 1
ATOM 1465 C C . ILE A 1 184 ? 13.502 -15.347 -15.831 1.00 57.94 184 ILE A C 1
ATOM 1467 O O . ILE A 1 184 ? 12.440 -15.849 -15.463 1.00 57.94 184 ILE A O 1
ATOM 1471 N N . GLN A 1 185 ? 14.692 -15.783 -15.420 1.00 55.09 185 GLN A N 1
ATOM 1472 C CA . GLN A 1 185 ? 14.841 -16.869 -14.458 1.00 55.09 185 GLN A CA 1
ATOM 1473 C C . GLN A 1 185 ? 14.148 -16.523 -13.134 1.00 55.09 185 GLN A C 1
ATOM 1475 O O . GLN A 1 185 ? 14.480 -15.538 -12.468 1.00 55.09 185 GLN A O 1
ATOM 1480 N N . GLU A 1 186 ? 13.196 -17.365 -12.734 1.00 57.84 186 GLU A N 1
ATOM 1481 C CA . GLU A 1 186 ? 12.626 -17.330 -11.394 1.00 57.84 186 GLU A CA 1
ATOM 1482 C C . GLU A 1 186 ? 13.734 -17.609 -10.375 1.00 57.84 186 GLU A C 1
ATOM 1484 O O . GLU A 1 186 ? 14.367 -18.666 -10.387 1.00 57.84 186 GLU A O 1
ATOM 1489 N N . THR A 1 187 ? 13.973 -16.680 -9.450 1.00 52.41 187 THR A N 1
ATOM 1490 C CA . THR A 1 187 ? 14.725 -17.028 -8.242 1.00 52.41 187 THR A CA 1
ATOM 1491 C C . THR A 1 187 ? 13.734 -17.547 -7.203 1.00 52.41 187 THR A C 1
ATOM 1493 O O . THR A 1 187 ? 12.741 -16.889 -6.899 1.00 52.41 187 THR A O 1
ATOM 1496 N N . GLY A 1 188 ? 13.988 -18.743 -6.661 1.00 51.97 188 GLY A N 1
ATOM 1497 C CA . GLY A 1 188 ? 13.093 -19.494 -5.761 1.00 51.97 188 GLY A CA 1
ATOM 1498 C C . GLY A 1 188 ? 12.850 -18.888 -4.369 1.00 51.97 188 GLY A C 1
ATOM 1499 O O . GLY A 1 188 ? 12.656 -19.617 -3.399 1.00 51.97 188 GLY A O 1
ATOM 1500 N N . SER A 1 189 ? 12.888 -17.562 -4.226 1.00 55.59 189 SER A N 1
ATOM 1501 C CA . SER A 1 189 ? 12.581 -16.870 -2.975 1.00 55.59 189 SER A CA 1
ATOM 1502 C C . SER A 1 189 ? 11.066 -16.780 -2.764 1.00 55.59 189 SER A C 1
ATOM 1504 O O . SER A 1 189 ? 10.376 -15.943 -3.344 1.00 55.59 189 SER A O 1
ATOM 1506 N N . THR A 1 190 ? 10.544 -17.607 -1.860 1.00 59.19 190 THR A N 1
ATOM 1507 C CA . THR A 1 190 ? 9.113 -17.691 -1.515 1.00 59.19 190 THR A CA 1
ATOM 1508 C C . THR A 1 190 ? 8.624 -16.584 -0.569 1.00 59.19 190 THR A C 1
ATOM 1510 O O . THR A 1 190 ? 7.491 -16.637 -0.092 1.00 59.19 190 THR A O 1
ATOM 1513 N N . ASN A 1 191 ? 9.464 -15.594 -0.241 1.00 70.31 191 ASN A N 1
ATOM 1514 C CA . ASN A 1 191 ? 9.176 -14.605 0.806 1.00 70.31 191 ASN A CA 1
ATOM 1515 C C . ASN A 1 191 ? 8.673 -13.249 0.283 1.00 70.31 191 ASN A C 1
ATOM 1517 O O . ASN A 1 191 ? 8.435 -12.337 1.082 1.00 70.31 191 ASN A O 1
ATOM 1521 N N . PHE A 1 192 ? 8.468 -13.079 -1.021 1.00 78.38 192 PHE A N 1
ATOM 1522 C CA . PHE A 1 192 ? 7.865 -11.856 -1.555 1.00 78.38 192 PHE A CA 1
ATOM 1523 C C . PHE A 1 192 ? 6.339 -11.848 -1.415 1.00 78.38 192 PHE A C 1
ATOM 1525 O O . PHE A 1 192 ? 5.699 -12.862 -1.143 1.00 78.38 192 PHE A O 1
ATOM 1532 N N . TYR A 1 193 ? 5.747 -10.660 -1.528 1.00 85.31 193 TYR A N 1
ATOM 1533 C CA . TYR A 1 193 ? 4.296 -10.525 -1.618 1.00 85.31 193 TYR A CA 1
ATOM 1534 C C . TYR A 1 193 ? 3.824 -11.133 -2.945 1.00 85.31 193 TYR A C 1
ATOM 1536 O O . TYR A 1 193 ? 4.360 -10.779 -3.990 1.00 85.31 193 TYR A O 1
ATOM 1544 N N . SER A 1 194 ? 2.832 -12.026 -2.907 1.00 83.75 194 SER A N 1
ATOM 1545 C CA . SER A 1 194 ? 2.235 -12.622 -4.110 1.00 83.75 194 SER A CA 1
ATOM 1546 C C . SER A 1 194 ? 0.746 -12.309 -4.186 1.00 83.75 194 SER A C 1
ATOM 1548 O O . SER A 1 194 ? 0.030 -12.471 -3.195 1.00 83.75 194 SER A O 1
ATOM 1550 N N . LEU A 1 195 ? 0.281 -11.921 -5.377 1.00 84.94 195 LEU A N 1
ATOM 1551 C CA . LEU A 1 195 ? -1.144 -11.744 -5.660 1.00 84.94 195 LEU A CA 1
ATOM 1552 C C . LEU A 1 195 ? -1.944 -13.049 -5.525 1.00 84.94 195 LEU A C 1
ATOM 1554 O O . LEU A 1 195 ? -3.136 -12.988 -5.256 1.00 84.94 195 LEU A O 1
ATOM 1558 N N . ASP A 1 196 ? -1.302 -14.219 -5.596 1.00 82.44 196 ASP A N 1
ATOM 1559 C CA . ASP A 1 196 ? -1.977 -15.505 -5.358 1.00 82.44 196 ASP A CA 1
ATOM 1560 C C . ASP A 1 196 ? -2.460 -15.650 -3.911 1.00 82.44 196 ASP A C 1
ATOM 1562 O O . ASP A 1 196 ? -3.428 -16.352 -3.630 1.00 82.44 196 ASP A O 1
ATOM 1566 N N . LYS A 1 197 ? -1.768 -14.981 -2.984 1.00 89.69 197 LYS A N 1
ATOM 1567 C CA . LYS A 1 197 ? -2.120 -14.918 -1.562 1.00 89.69 197 LYS A CA 1
ATOM 1568 C C . LYS A 1 197 ? -2.792 -13.596 -1.205 1.00 89.69 197 LYS A C 1
ATOM 1570 O O . LYS A 1 197 ? -2.873 -13.241 -0.033 1.00 89.69 197 LYS A O 1
ATOM 1575 N N . PHE A 1 198 ? -3.205 -12.813 -2.194 1.00 93.31 198 PHE A N 1
ATOM 1576 C CA . PHE A 1 198 ? -3.803 -11.519 -1.933 1.00 93.31 198 PHE A CA 1
ATOM 1577 C C . PHE A 1 198 ? -5.286 -11.650 -1.592 1.00 93.31 198 PHE A C 1
ATOM 1579 O O . PHE A 1 198 ? -6.028 -12.398 -2.225 1.00 93.31 198 PHE A O 1
ATOM 1586 N N . TRP A 1 199 ? -5.715 -10.882 -0.598 1.00 95.69 199 TRP A N 1
ATOM 1587 C CA . TRP A 1 199 ? -7.119 -10.682 -0.258 1.00 95.69 199 TRP A CA 1
ATOM 1588 C C . TRP A 1 199 ? -7.333 -9.238 0.195 1.00 95.69 199 TRP A C 1
ATOM 1590 O O . TRP A 1 199 ? -6.430 -8.609 0.758 1.00 95.69 199 TRP A O 1
ATOM 1600 N N . CYS A 1 200 ? -8.530 -8.698 -0.039 1.00 96.94 200 CYS A N 1
ATOM 1601 C CA . CYS A 1 200 ? -8.860 -7.321 0.317 1.00 96.94 200 CYS A CA 1
ATOM 1602 C C . CYS A 1 200 ? -10.335 -7.185 0.682 1.00 96.94 200 CYS A C 1
ATOM 1604 O O . CYS A 1 200 ? -11.217 -7.482 -0.122 1.00 96.94 200 CYS A O 1
ATOM 1606 N N . TYR A 1 201 ? -10.583 -6.691 1.890 1.00 97.19 201 TYR A N 1
ATOM 1607 C CA . TYR A 1 201 ? -11.909 -6.399 2.409 1.00 97.19 201 TYR A CA 1
ATOM 1608 C C . TYR A 1 201 ? -12.086 -4.894 2.566 1.00 97.19 201 TYR A C 1
ATOM 1610 O O . TYR A 1 201 ? -11.244 -4.202 3.146 1.00 97.19 201 TYR A O 1
ATOM 1618 N N . GLU A 1 202 ? -13.219 -4.399 2.088 1.00 96.62 202 GLU A N 1
ATOM 1619 C CA . GLU A 1 202 ? -13.691 -3.049 2.343 1.00 96.62 202 GLU A CA 1
ATOM 1620 C C . GLU A 1 202 ? -14.988 -3.119 3.150 1.00 96.62 202 GLU A C 1
ATOM 1622 O O . GLU A 1 202 ? -15.979 -3.698 2.710 1.00 96.62 202 GLU A O 1
ATOM 1627 N N . PHE A 1 203 ? -14.963 -2.536 4.344 1.00 96.81 203 PHE A N 1
ATOM 1628 C CA . PHE A 1 203 ? -16.084 -2.490 5.272 1.00 96.81 203 PHE A CA 1
ATOM 1629 C C . PHE A 1 203 ? -16.758 -1.131 5.162 1.00 96.81 203 PHE A C 1
ATOM 1631 O O . PHE A 1 203 ? -16.082 -0.103 5.262 1.00 96.81 203 PHE A O 1
ATOM 1638 N N . THR A 1 204 ? -18.074 -1.129 4.996 1.00 95.69 204 THR A N 1
ATOM 1639 C CA . THR A 1 204 ? -18.894 0.080 5.075 1.00 95.69 204 THR A CA 1
ATOM 1640 C C . THR A 1 204 ? -19.342 0.258 6.518 1.00 95.69 204 THR A C 1
ATOM 1642 O O . THR A 1 204 ? -19.842 -0.671 7.142 1.00 95.69 204 THR A O 1
ATOM 1645 N N . LEU A 1 205 ? -19.123 1.447 7.066 1.00 95.88 205 LEU A N 1
ATOM 1646 C CA . LEU A 1 205 ? -19.381 1.776 8.458 1.00 95.88 205 LEU A CA 1
ATOM 1647 C C . LEU A 1 205 ? -20.361 2.947 8.511 1.00 95.88 205 LEU A C 1
ATOM 1649 O O . LEU A 1 205 ? -20.062 4.039 8.020 1.00 95.88 205 LEU A O 1
ATOM 1653 N N . ALA A 1 206 ? -21.520 2.735 9.128 1.00 93.88 206 ALA A N 1
ATOM 1654 C CA . ALA A 1 206 ? -22.494 3.799 9.327 1.00 93.88 206 ALA A CA 1
ATOM 1655 C C . ALA A 1 206 ? -21.941 4.923 10.229 1.00 93.88 206 ALA A C 1
ATOM 1657 O O . ALA A 1 206 ? -21.101 4.701 11.106 1.00 93.88 206 ALA A O 1
ATOM 1658 N N . GLU A 1 207 ? -22.421 6.148 10.012 1.00 92.56 207 GLU A N 1
ATOM 1659 C CA . GLU A 1 207 ? -22.047 7.352 10.776 1.00 92.56 207 GLU A CA 1
ATOM 1660 C C . GLU A 1 207 ? -22.271 7.220 12.284 1.00 92.56 207 GLU A C 1
ATOM 1662 O O . GLU A 1 207 ? -21.507 7.778 13.082 1.00 92.56 207 GLU A O 1
ATOM 1667 N N . ASP A 1 208 ? -23.337 6.505 12.631 1.00 93.62 208 ASP A N 1
ATOM 1668 C CA . ASP A 1 208 ? -23.862 6.244 13.965 1.00 93.62 208 ASP A CA 1
ATOM 1669 C C . ASP A 1 208 ? -23.383 4.902 14.540 1.00 93.62 208 ASP A C 1
ATOM 1671 O O . ASP A 1 208 ? -23.742 4.538 15.664 1.00 93.62 208 ASP A O 1
ATOM 1675 N N . ASN A 1 209 ? -22.513 4.181 13.823 1.00 95.19 209 ASN A N 1
ATOM 1676 C CA . ASN A 1 209 ? -21.902 2.964 14.334 1.00 95.19 209 ASN A CA 1
ATOM 1677 C C . ASN A 1 209 ? -21.195 3.246 15.673 1.00 95.19 209 ASN A C 1
ATOM 1679 O O . ASN A 1 209 ? -20.368 4.155 15.786 1.00 95.19 209 ASN A O 1
ATOM 1683 N N . LYS A 1 210 ? -21.478 2.434 16.700 1.00 94.69 210 LYS A N 1
ATOM 1684 C CA . LYS A 1 210 ? -20.977 2.654 18.071 1.00 94.69 210 LYS A CA 1
ATOM 1685 C C . LYS A 1 210 ? -19.452 2.789 18.135 1.00 94.69 210 LYS A C 1
ATOM 1687 O O . LYS A 1 210 ? -18.943 3.642 18.863 1.00 94.69 210 LYS A O 1
ATOM 1692 N N . THR A 1 211 ? -18.713 1.978 17.378 1.00 94.56 211 THR A N 1
ATOM 1693 C CA . THR A 1 211 ? -17.243 2.020 17.349 1.00 94.56 211 THR A CA 1
ATOM 1694 C C . THR A 1 211 ? -16.738 3.254 16.596 1.00 94.56 211 THR A C 1
ATOM 1696 O O . THR A 1 211 ? -15.812 3.916 17.068 1.00 94.56 211 THR A O 1
ATOM 1699 N N . VAL A 1 212 ? -17.392 3.648 15.497 1.00 94.94 212 VAL A N 1
ATOM 1700 C CA . VAL A 1 212 ? -17.103 4.910 14.785 1.00 94.94 212 VAL A CA 1
ATOM 1701 C C . VAL A 1 212 ? -17.327 6.121 15.692 1.00 94.94 212 VAL A C 1
ATOM 1703 O O . VAL A 1 212 ? -16.451 6.979 15.801 1.00 94.94 212 VAL A O 1
ATOM 1706 N N . LEU A 1 213 ? -18.455 6.175 16.406 1.00 94.75 213 LEU A N 1
ATOM 1707 C CA . LEU A 1 213 ? -18.771 7.254 17.347 1.00 94.75 213 LEU A CA 1
ATOM 1708 C C . LEU A 1 213 ? -17.751 7.352 18.490 1.00 94.75 213 LEU A C 1
ATOM 1710 O O . LEU A 1 213 ? -17.421 8.458 18.922 1.00 94.75 213 LEU A O 1
ATOM 1714 N N . ARG A 1 214 ? -17.218 6.217 18.965 1.00 94.31 214 ARG A N 1
ATOM 1715 C CA . ARG A 1 214 ? -16.103 6.199 19.927 1.00 94.31 214 ARG A CA 1
ATOM 1716 C C . ARG A 1 214 ? -14.843 6.803 19.315 1.00 94.31 214 ARG A C 1
ATOM 1718 O O . ARG A 1 214 ? -14.224 7.658 19.938 1.00 94.31 214 ARG A O 1
ATOM 1725 N N . PHE A 1 215 ? -14.481 6.406 18.097 1.00 93.94 215 PHE A N 1
ATOM 1726 C CA . PHE A 1 215 ? -13.278 6.904 17.434 1.00 93.94 215 PHE A CA 1
ATOM 1727 C C . PHE A 1 215 ? -13.339 8.387 17.057 1.00 93.94 215 PHE A C 1
ATOM 1729 O O . PHE A 1 215 ? -12.319 9.065 17.150 1.00 93.94 215 PHE A O 1
ATOM 1736 N N . LYS A 1 216 ? -14.519 8.934 16.734 1.00 91.94 216 LYS A N 1
ATOM 1737 C CA . LYS A 1 216 ? -14.714 10.389 16.568 1.00 91.94 216 LYS A CA 1
ATOM 1738 C C . LYS A 1 216 ? -14.357 11.183 17.841 1.00 91.94 216 LYS A C 1
ATOM 1740 O O . LYS A 1 216 ? -14.079 12.374 17.757 1.00 91.94 216 LYS A O 1
ATOM 1745 N N . LYS A 1 217 ? -14.351 10.530 19.011 1.00 91.56 217 LYS A N 1
ATOM 1746 C CA . LYS A 1 217 ? -13.996 11.101 20.323 1.00 91.56 217 LYS A CA 1
ATOM 1747 C C . LYS A 1 217 ? -12.610 10.659 20.820 1.00 91.56 217 LYS A C 1
ATOM 1749 O O . LYS A 1 217 ? -12.296 10.864 21.989 1.00 91.56 217 LYS A O 1
ATOM 1754 N N . ALA A 1 218 ? -11.808 10.008 19.975 1.00 91.75 218 ALA A N 1
ATOM 1755 C CA . ALA A 1 218 ? -10.486 9.516 20.345 1.00 91.75 218 ALA A CA 1
ATOM 1756 C C . ALA A 1 218 ? -9.518 10.658 20.697 1.00 91.75 218 ALA A C 1
ATOM 1758 O O . ALA A 1 218 ? -9.646 11.787 20.218 1.00 91.75 218 ALA A O 1
ATOM 1759 N N . ASN A 1 219 ? -8.511 10.341 21.509 1.00 89.81 219 ASN A N 1
ATOM 1760 C CA . ASN A 1 219 ? -7.454 11.272 21.873 1.00 89.81 219 ASN A CA 1
ATOM 1761 C C . ASN A 1 219 ? -6.560 11.521 20.657 1.00 89.81 219 ASN A C 1
ATOM 1763 O O . ASN A 1 219 ? -5.924 10.597 20.143 1.00 89.81 219 ASN A O 1
ATOM 1767 N N . ILE A 1 220 ? -6.512 12.774 20.210 1.00 87.44 220 ILE A N 1
ATOM 1768 C CA . ILE A 1 220 ? -5.673 13.200 19.092 1.00 87.44 220 ILE A CA 1
ATOM 1769 C C . ILE A 1 220 ? -4.213 13.259 19.547 1.00 87.44 220 ILE A C 1
ATOM 1771 O O . ILE A 1 220 ? -3.892 13.771 20.619 1.00 87.44 220 ILE A O 1
ATOM 1775 N N . ILE A 1 221 ? -3.331 12.741 18.701 1.00 85.19 221 ILE A N 1
ATOM 1776 C CA . ILE A 1 221 ? -1.881 12.809 18.820 1.00 85.19 221 ILE A CA 1
ATOM 1777 C C . ILE A 1 221 ? -1.389 13.727 17.699 1.00 85.19 221 ILE A C 1
ATOM 1779 O O . ILE A 1 221 ? -1.417 13.352 16.525 1.00 85.19 221 ILE A O 1
ATOM 1783 N N . GLY A 1 222 ? -0.959 14.935 18.066 1.00 79.75 222 GLY A N 1
ATOM 1784 C CA . GLY A 1 222 ? -0.610 15.996 17.118 1.00 79.75 222 GLY A CA 1
ATOM 1785 C C . GLY A 1 222 ? -1.536 17.205 17.219 1.00 79.75 222 GLY A C 1
ATOM 1786 O O . GLY A 1 222 ? -2.167 17.436 18.253 1.00 79.75 222 GLY A O 1
ATOM 1787 N N . LYS A 1 223 ? -1.601 17.990 16.140 1.00 76.50 223 LYS A N 1
ATOM 1788 C CA . LYS A 1 223 ? -2.511 19.139 16.027 1.00 76.50 223 LYS A CA 1
ATOM 1789 C C . LYS A 1 223 ? -3.932 18.626 15.741 1.00 76.50 223 LYS A C 1
ATOM 1791 O O . LYS A 1 223 ? -4.125 17.498 15.311 1.00 76.50 223 LYS A O 1
ATOM 1796 N N . LYS A 1 224 ? -4.975 19.409 16.009 1.00 72.06 224 LYS A N 1
ATOM 1797 C CA . LYS A 1 224 ? -6.344 18.997 15.651 1.00 72.06 224 LYS A CA 1
ATOM 1798 C C . LYS A 1 224 ? -6.590 19.319 14.175 1.00 72.06 224 LYS A C 1
ATOM 1800 O O . LYS A 1 224 ? -6.431 20.469 13.780 1.00 72.06 224 LYS A O 1
ATOM 1805 N N . SER A 1 225 ? -6.962 18.321 13.373 1.00 75.81 225 SER A N 1
ATOM 1806 C CA . SER A 1 225 ? -7.515 18.557 12.032 1.00 75.81 225 SER A CA 1
ATOM 1807 C C . SER A 1 225 ? -9.011 18.846 12.141 1.00 75.81 225 SER A C 1
ATOM 1809 O O . SER A 1 225 ? -9.690 18.288 13.007 1.00 75.81 225 SER A O 1
ATOM 1811 N N . ASN A 1 226 ? -9.518 19.701 11.254 1.00 74.25 226 ASN A N 1
ATOM 1812 C CA . ASN A 1 226 ? -10.951 19.957 11.110 1.00 74.25 226 ASN A CA 1
ATOM 1813 C C . ASN A 1 226 ? -11.614 19.010 10.093 1.00 74.25 226 ASN A C 1
ATOM 1815 O O . ASN A 1 226 ? -12.827 19.074 9.905 1.00 74.25 226 ASN A O 1
ATOM 1819 N N . SER A 1 227 ? -10.843 18.128 9.448 1.00 83.00 227 SER A N 1
ATOM 1820 C CA . SER A 1 227 ? -11.362 17.210 8.440 1.00 83.00 227 SER A CA 1
ATOM 1821 C C . SER A 1 227 ? -12.294 16.164 9.042 1.00 83.00 227 SER A C 1
ATOM 1823 O O . SER A 1 227 ? -11.941 15.465 9.991 1.00 83.00 227 SER A O 1
ATOM 1825 N N . SER A 1 228 ? -13.461 15.978 8.429 1.00 85.81 228 SER A N 1
ATOM 1826 C CA . SER A 1 228 ? -14.358 14.844 8.695 1.00 85.81 228 SER A CA 1
ATOM 1827 C C . SER A 1 228 ? -14.141 13.670 7.729 1.00 85.81 228 SER A C 1
ATOM 1829 O O . SER A 1 228 ? -14.825 12.644 7.842 1.00 85.81 228 SER A O 1
ATOM 1831 N N . GLN A 1 229 ? -13.192 13.816 6.793 1.00 89.25 229 GLN A N 1
ATOM 1832 C CA . GLN A 1 229 ? -12.902 12.863 5.716 1.00 89.25 229 GLN A CA 1
ATOM 1833 C C . GLN A 1 229 ? -12.210 11.591 6.204 1.00 89.25 229 GLN A C 1
ATOM 1835 O O . GLN A 1 229 ? -12.211 10.586 5.499 1.00 89.25 229 GLN A O 1
ATOM 1840 N N . TYR A 1 230 ? -11.625 11.602 7.399 1.00 91.38 230 TYR A N 1
ATOM 1841 C CA . TYR A 1 230 ? -10.949 10.438 7.955 1.00 91.38 230 TYR A CA 1
ATOM 1842 C C . TYR A 1 230 ? -11.040 10.395 9.481 1.00 91.38 230 TYR A C 1
ATOM 1844 O O . TYR A 1 230 ? -11.268 11.404 10.143 1.00 91.38 230 TYR A O 1
ATOM 1852 N N . ILE A 1 231 ? -10.846 9.200 10.041 1.00 92.81 231 ILE A N 1
ATOM 1853 C CA . ILE A 1 231 ? -10.658 8.963 11.469 1.00 92.81 231 ILE A CA 1
ATOM 1854 C C . ILE A 1 231 ? -9.366 8.145 11.635 1.00 92.81 231 ILE A C 1
ATOM 1856 O O . ILE A 1 231 ? -9.297 6.981 11.215 1.00 92.81 231 ILE A O 1
ATOM 1860 N N . PRO A 1 232 ? -8.305 8.733 12.208 1.00 91.75 232 PRO A N 1
ATOM 1861 C CA . PRO A 1 232 ? -6.944 8.238 12.045 1.00 91.75 232 PRO A CA 1
ATOM 1862 C C . PRO A 1 232 ? -6.543 7.189 13.100 1.00 91.75 232 PRO A C 1
ATOM 1864 O O . PRO A 1 232 ? -5.573 7.345 13.837 1.00 91.75 232 PRO A O 1
ATOM 1867 N N . VAL A 1 233 ? -7.282 6.076 13.134 1.00 93.12 233 VAL A N 1
ATOM 1868 C CA . VAL A 1 233 ? -7.279 5.088 14.240 1.00 93.12 233 VAL A CA 1
ATOM 1869 C C . VAL A 1 233 ? -6.841 3.671 13.837 1.00 93.12 233 VAL A C 1
ATOM 1871 O O . VAL A 1 233 ? -7.133 2.694 14.527 1.00 93.12 233 VAL A O 1
ATOM 1874 N N . SER A 1 234 ? -6.126 3.528 12.717 1.00 94.88 234 SER A N 1
ATOM 1875 C CA . SER A 1 234 ? -5.682 2.231 12.178 1.00 94.88 234 SER A CA 1
ATOM 1876 C C . SER A 1 234 ? -4.883 1.415 13.200 1.00 94.88 234 SER A C 1
ATOM 1878 O O . SER A 1 234 ? -4.983 0.190 13.236 1.00 94.88 234 SER A O 1
ATOM 1880 N N . PHE A 1 235 ? -4.107 2.088 14.056 1.00 92.69 235 PHE A N 1
ATOM 1881 C CA . PHE A 1 235 ? -3.261 1.448 15.055 1.00 92.69 235 PHE A CA 1
ATOM 1882 C C . PHE A 1 235 ? -4.081 0.713 16.122 1.00 92.69 235 PHE A C 1
ATOM 1884 O O . PHE A 1 235 ? -3.780 -0.440 16.429 1.00 92.69 235 PHE A O 1
ATOM 1891 N N . ASP A 1 236 ? -5.156 1.326 16.620 1.00 94.44 236 A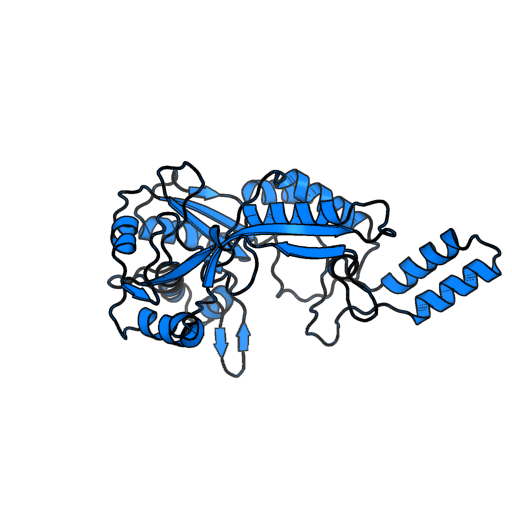SP A N 1
ATOM 1892 C CA . ASP A 1 236 ? -6.056 0.699 17.594 1.00 94.44 236 ASP A CA 1
ATOM 1893 C C . ASP A 1 236 ? -6.742 -0.534 16.994 1.00 94.44 236 ASP A C 1
ATOM 1895 O O . ASP A 1 236 ? -6.775 -1.594 17.618 1.00 94.44 236 ASP A O 1
ATOM 1899 N N . ILE A 1 237 ? -7.228 -0.423 15.752 1.00 95.88 237 ILE A N 1
ATOM 1900 C CA . ILE A 1 237 ? -7.858 -1.537 15.024 1.00 95.88 237 ILE A CA 1
ATOM 1901 C C . ILE A 1 237 ? -6.848 -2.678 14.832 1.00 95.88 237 ILE A C 1
ATOM 1903 O O . ILE A 1 237 ? -7.138 -3.850 15.092 1.00 95.88 237 ILE A O 1
ATOM 1907 N N . ARG A 1 238 ? -5.630 -2.339 14.394 1.00 95.31 238 ARG A N 1
ATOM 1908 C CA . ARG A 1 238 ? -4.586 -3.311 14.072 1.00 95.31 238 ARG A CA 1
ATOM 1909 C C . ARG A 1 238 ? -4.054 -4.030 15.304 1.00 95.31 238 ARG A C 1
ATOM 1911 O O . ARG A 1 238 ? -3.824 -5.233 15.225 1.00 95.31 238 ARG A O 1
ATOM 1918 N N . TYR A 1 239 ? -3.804 -3.330 16.408 1.00 92.69 239 TYR A N 1
ATOM 1919 C CA . TYR A 1 239 ? -3.105 -3.901 17.562 1.00 92.69 239 TYR A CA 1
ATOM 1920 C C . TYR A 1 239 ? -4.057 -4.374 18.653 1.00 92.69 239 TYR A C 1
ATOM 1922 O O . TYR A 1 239 ? -4.152 -5.579 18.898 1.00 92.69 239 TYR A O 1
ATOM 1930 N N . LYS A 1 240 ? -4.725 -3.430 19.312 1.00 90.69 240 LYS A N 1
ATOM 1931 C CA . LYS A 1 240 ? -5.673 -3.657 20.401 1.00 90.69 240 LYS A CA 1
ATOM 1932 C C . LYS A 1 240 ? -6.550 -2.416 20.522 1.00 90.69 240 LYS A C 1
ATOM 1934 O O . LYS A 1 240 ? -6.008 -1.325 20.682 1.00 90.69 240 LYS A O 1
ATOM 1939 N N . LEU A 1 241 ? -7.867 -2.605 20.483 1.00 89.19 241 LEU A N 1
ATOM 1940 C CA . LEU A 1 241 ? -8.871 -1.587 20.763 1.00 89.19 241 LEU A CA 1
ATOM 1941 C C . LEU A 1 241 ? -8.856 -1.276 22.268 1.00 89.19 241 LEU A C 1
ATOM 1943 O O . LEU A 1 241 ? -9.236 -2.142 23.070 1.00 89.19 241 LEU A O 1
ATOM 1947 N N . PRO A 1 242 ? -8.451 -0.061 22.674 1.00 87.31 242 PRO A N 1
ATOM 1948 C CA . PRO A 1 242 ? -8.378 0.316 24.081 1.00 87.31 242 PRO A CA 1
ATOM 1949 C C . PRO A 1 242 ? -9.718 0.140 24.813 1.00 87.31 242 PRO A C 1
ATOM 1951 O O . PRO A 1 242 ? -10.797 0.435 24.283 1.00 87.31 242 PRO A O 1
ATOM 1954 N N . GLY A 1 243 ? -9.645 -0.379 26.042 1.00 82.94 243 GLY A N 1
ATOM 1955 C CA . GLY A 1 243 ? -10.815 -0.723 26.860 1.00 82.94 243 GLY A CA 1
ATOM 1956 C C . GLY A 1 243 ? -11.521 -2.026 26.466 1.00 82.94 243 GLY A C 1
ATOM 1957 O O . GLY A 1 243 ? -12.592 -2.310 26.988 1.00 82.94 243 GLY A O 1
ATOM 1958 N N . THR A 1 244 ? -10.953 -2.818 25.552 1.00 87.06 244 THR A N 1
ATOM 1959 C CA . THR A 1 244 ? -11.491 -4.126 25.152 1.00 87.06 244 THR A CA 1
ATOM 1960 C C . THR A 1 244 ? -10.363 -5.139 24.948 1.00 87.06 244 THR A C 1
ATOM 1962 O O . THR A 1 244 ? -9.186 -4.782 24.923 1.00 87.06 244 THR A O 1
ATOM 1965 N N . GLU A 1 245 ? -10.716 -6.407 24.737 1.00 86.69 245 GLU A N 1
ATOM 1966 C CA . GLU A 1 245 ? -9.772 -7.443 24.294 1.00 86.69 245 GLU A CA 1
ATOM 1967 C C . GLU A 1 245 ? -9.700 -7.603 22.770 1.00 86.69 245 GLU A C 1
ATOM 1969 O O . GLU A 1 245 ? -8.968 -8.460 22.262 1.00 86.69 245 GLU A O 1
ATOM 1974 N N . LEU A 1 246 ? -10.432 -6.763 22.042 1.00 91.62 246 LEU A N 1
ATOM 1975 C CA . LEU A 1 246 ? -10.485 -6.777 20.593 1.00 91.62 246 LEU A CA 1
ATOM 1976 C C . LEU A 1 246 ? -9.262 -6.068 19.995 1.00 91.62 246 LEU A C 1
ATOM 1978 O O . LEU A 1 246 ? -8.598 -5.264 20.641 1.00 91.62 246 LEU A O 1
ATOM 1982 N N . GLY A 1 247 ? -8.958 -6.392 18.747 1.00 94.31 247 GLY A N 1
ATOM 1983 C CA . GLY A 1 247 ? -7.837 -5.890 17.949 1.00 94.31 247 GLY A CA 1
ATOM 1984 C C . GLY A 1 247 ? -7.200 -7.015 17.142 1.00 94.31 247 GLY A C 1
ATOM 1985 O O . GLY A 1 247 ? -6.982 -8.107 17.671 1.00 94.31 247 GLY A O 1
ATOM 1986 N N . LEU A 1 248 ? -6.920 -6.775 15.861 1.00 97.06 248 LEU A N 1
ATOM 1987 C CA . LEU A 1 248 ? -6.562 -7.850 14.926 1.00 97.06 248 LEU A CA 1
ATOM 1988 C C . LEU A 1 248 ? -5.337 -8.643 15.391 1.00 97.06 248 LEU A C 1
ATOM 1990 O O . LEU A 1 248 ? -5.395 -9.867 15.483 1.00 97.06 248 LEU A O 1
ATOM 1994 N N . ARG A 1 249 ? -4.250 -7.958 15.759 1.00 95.88 249 ARG A N 1
ATOM 1995 C CA . ARG A 1 249 ? -3.013 -8.595 16.224 1.00 95.88 249 ARG A CA 1
ATOM 1996 C C . ARG A 1 249 ? -3.195 -9.286 17.572 1.00 95.88 249 ARG A C 1
ATOM 1998 O O . ARG A 1 249 ? -2.684 -10.389 17.736 1.00 95.88 249 ARG A O 1
ATOM 2005 N N . ASN A 1 250 ? -3.904 -8.672 18.526 1.00 95.88 250 ASN A N 1
ATOM 2006 C CA . ASN A 1 250 ? -4.160 -9.278 19.840 1.00 95.88 250 ASN A CA 1
ATOM 2007 C C . ASN A 1 250 ? -4.997 -10.559 19.717 1.00 95.88 250 ASN A C 1
ATOM 2009 O O . ASN A 1 250 ? -4.652 -11.591 20.288 1.00 95.88 250 ASN A O 1
ATOM 2013 N N . MET A 1 251 ? -6.071 -10.519 18.927 1.00 97.00 251 MET A N 1
ATOM 2014 C CA . MET A 1 251 ? -6.928 -11.682 18.690 1.00 97.00 251 MET A CA 1
ATOM 2015 C C . MET A 1 251 ? -6.191 -12.776 17.910 1.00 97.00 251 MET A C 1
ATOM 2017 O O . MET A 1 251 ? -6.316 -13.955 18.241 1.00 97.00 251 MET A O 1
ATOM 2021 N N . PHE A 1 252 ? -5.378 -12.402 16.918 1.00 97.62 252 PHE A N 1
ATOM 2022 C CA . PHE A 1 252 ? -4.550 -13.350 16.174 1.00 97.62 252 PHE A CA 1
ATOM 2023 C C . PHE A 1 252 ? -3.501 -14.017 17.074 1.00 97.62 252 PHE A C 1
ATOM 2025 O O . PHE A 1 252 ? -3.321 -15.230 17.007 1.00 97.62 252 PHE A O 1
ATOM 2032 N N . LEU A 1 253 ? -2.867 -13.251 17.969 1.00 97.00 253 LEU A N 1
ATOM 2033 C CA . LEU A 1 253 ? -1.916 -13.762 18.957 1.00 97.00 253 LEU A CA 1
ATOM 2034 C C . LEU A 1 253 ? -2.542 -14.811 19.871 1.00 97.00 253 LEU A C 1
ATOM 2036 O O . LEU A 1 253 ? -1.935 -15.857 20.087 1.00 97.00 253 LEU A O 1
ATOM 2040 N N . LYS A 1 254 ? -3.752 -14.554 20.375 1.00 96.56 254 LYS A N 1
ATOM 2041 C CA . LYS A 1 254 ? -4.472 -15.504 21.232 1.00 96.56 254 LYS A CA 1
ATOM 2042 C C . LYS A 1 254 ? -4.816 -16.804 20.506 1.00 96.56 254 LYS A C 1
ATOM 2044 O O . LYS A 1 254 ? -4.753 -17.861 21.118 1.00 96.56 254 LYS A O 1
ATOM 2049 N N . LYS A 1 255 ? -5.160 -16.731 19.215 1.00 97.06 255 LYS A N 1
ATOM 2050 C CA . LYS A 1 255 ? -5.554 -17.908 18.425 1.00 97.06 255 LYS A CA 1
ATOM 2051 C C . LYS A 1 255 ? -4.364 -18.721 17.908 1.00 97.06 255 LYS A C 1
ATOM 2053 O O . LYS A 1 255 ? -4.417 -19.943 17.917 1.00 97.06 255 LYS A O 1
ATOM 2058 N N . TYR A 1 256 ? -3.319 -18.055 17.421 1.00 97.06 256 TYR A N 1
ATOM 2059 C CA . TYR A 1 256 ? -2.249 -18.693 16.643 1.00 97.06 256 TYR A CA 1
ATOM 2060 C C . TYR A 1 256 ? -0.858 -18.597 17.282 1.00 97.06 256 TYR A C 1
ATOM 2062 O O . TYR A 1 256 ? 0.118 -19.105 16.728 1.00 97.06 256 TYR A O 1
ATOM 2070 N N . GLY A 1 257 ? -0.734 -17.927 18.426 1.00 97.50 257 GLY A N 1
ATOM 2071 C CA . GLY A 1 257 ? 0.523 -17.804 19.149 1.00 97.50 257 GLY A CA 1
ATOM 2072 C C . GLY A 1 257 ? 1.507 -16.789 18.557 1.00 97.50 257 GLY A C 1
ATOM 2073 O O . GLY A 1 257 ? 1.301 -16.144 17.520 1.00 97.50 257 GLY A O 1
ATOM 2074 N N . LYS A 1 258 ? 2.615 -16.605 19.280 1.00 95.38 258 LYS A N 1
ATOM 2075 C CA . LYS A 1 258 ? 3.581 -15.514 19.070 1.00 95.38 258 LYS A CA 1
ATOM 2076 C C . LYS A 1 258 ? 4.330 -15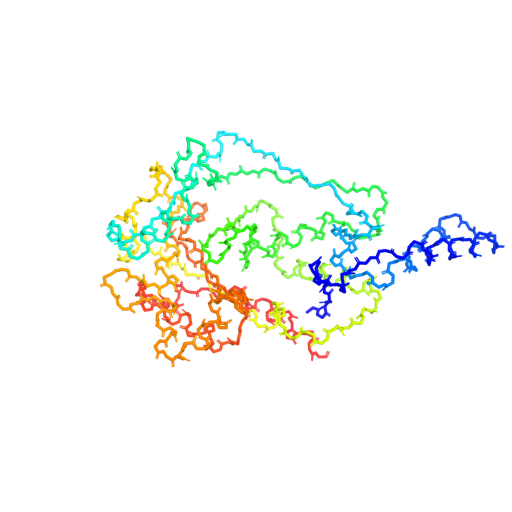.613 17.742 1.00 95.38 258 LYS A C 1
ATOM 2078 O O . LYS A 1 258 ? 4.520 -14.593 17.084 1.00 95.38 258 LYS A O 1
ATOM 2083 N N . GLN A 1 259 ? 4.747 -16.816 17.353 1.00 93.81 259 GLN A N 1
ATOM 2084 C CA . GLN A 1 259 ? 5.554 -17.036 16.151 1.00 93.81 259 GLN A CA 1
ATOM 2085 C C . GLN A 1 259 ? 4.769 -16.695 14.879 1.00 93.81 259 GLN A C 1
ATOM 2087 O O . GLN A 1 259 ? 5.185 -15.810 14.131 1.00 93.81 259 GLN A O 1
ATOM 2092 N N . LYS A 1 260 ? 3.582 -17.291 14.690 1.00 94.94 260 LYS A N 1
ATOM 2093 C CA . LYS A 1 260 ? 2.723 -16.997 13.532 1.00 94.94 260 LYS A CA 1
ATOM 2094 C C . LYS A 1 260 ? 2.316 -15.519 13.504 1.00 94.94 260 LYS A C 1
ATOM 2096 O O . LYS A 1 260 ? 2.341 -14.885 12.457 1.00 94.94 260 LYS A O 1
ATOM 2101 N N . THR A 1 261 ? 2.050 -14.910 14.663 1.00 96.12 261 THR A N 1
ATOM 2102 C CA . THR A 1 261 ? 1.761 -13.465 14.744 1.00 96.12 261 THR A CA 1
ATOM 2103 C C . THR A 1 261 ? 2.906 -12.597 14.221 1.00 96.12 261 THR A C 1
ATOM 2105 O O . THR A 1 261 ? 2.650 -11.610 13.536 1.00 96.12 261 THR A O 1
ATOM 2108 N N . ARG A 1 262 ? 4.165 -12.936 14.527 1.00 93.50 262 ARG A N 1
ATOM 2109 C CA . ARG A 1 262 ? 5.343 -12.201 14.032 1.00 93.50 262 ARG A CA 1
ATOM 2110 C C . ARG A 1 262 ? 5.515 -12.341 12.521 1.00 93.50 262 ARG A C 1
ATOM 2112 O O . ARG A 1 262 ? 5.837 -11.354 11.871 1.00 93.50 262 ARG A O 1
ATOM 2119 N N . GLN A 1 263 ? 5.244 -13.522 11.970 1.00 92.50 263 GLN A N 1
ATOM 2120 C CA . GLN A 1 263 ? 5.298 -13.766 10.525 1.00 92.50 263 GLN A CA 1
ATOM 2121 C C . GLN A 1 263 ? 4.223 -12.977 9.761 1.00 92.50 263 GLN A C 1
ATOM 2123 O O . GLN A 1 263 ? 4.473 -12.491 8.663 1.00 92.50 263 GLN A O 1
ATOM 2128 N N . ILE A 1 264 ? 3.035 -12.821 10.355 1.00 95.25 264 ILE A N 1
ATOM 2129 C CA . ILE A 1 264 ? 1.878 -12.196 9.700 1.00 95.25 264 ILE A CA 1
ATOM 2130 C C . ILE A 1 264 ? 1.803 -10.680 9.935 1.00 95.25 264 ILE A C 1
ATOM 2132 O O . ILE A 1 264 ? 1.595 -9.917 8.996 1.00 95.25 264 ILE A O 1
ATOM 2136 N N . PHE A 1 265 ? 1.990 -10.203 11.167 1.00 94.88 265 PHE A N 1
ATOM 2137 C CA . PHE A 1 265 ? 1.925 -8.771 11.508 1.00 94.88 265 PHE A CA 1
ATOM 2138 C C . PHE A 1 265 ? 3.298 -8.085 11.509 1.00 94.88 265 PHE A C 1
ATOM 2140 O O . PHE A 1 265 ? 3.403 -6.902 11.852 1.00 94.88 265 PHE A O 1
ATOM 2147 N N . GLY A 1 266 ? 4.343 -8.815 11.130 1.00 92.00 266 GLY A N 1
ATOM 2148 C CA . GLY A 1 266 ? 5.719 -8.349 11.127 1.00 92.00 266 GLY A CA 1
ATOM 2149 C C . GLY A 1 266 ? 6.367 -8.332 12.513 1.00 92.00 266 GLY A C 1
ATOM 2150 O O . GLY A 1 266 ? 5.715 -8.318 13.568 1.00 92.00 266 GLY A O 1
ATOM 2151 N N . THR A 1 267 ? 7.696 -8.312 12.497 1.00 88.31 267 THR A N 1
ATOM 2152 C CA . THR A 1 267 ? 8.543 -8.171 13.680 1.00 88.31 267 THR A CA 1
ATOM 2153 C C . THR A 1 267 ? 9.832 -7.454 13.309 1.00 88.31 267 THR A C 1
ATOM 2155 O O . THR A 1 267 ? 10.355 -7.624 12.212 1.00 88.31 267 THR A O 1
ATOM 2158 N N . ILE A 1 268 ? 10.342 -6.655 14.239 1.00 78.50 268 ILE A N 1
ATOM 2159 C CA . ILE A 1 268 ? 11.696 -6.113 14.186 1.00 78.50 268 ILE A CA 1
ATOM 2160 C C . ILE A 1 268 ? 12.318 -6.471 15.529 1.00 78.50 268 ILE A C 1
ATOM 2162 O O . ILE A 1 268 ? 11.888 -5.974 16.569 1.00 78.50 268 ILE A O 1
ATOM 2166 N N . ASN A 1 269 ? 13.268 -7.394 15.511 1.00 78.69 269 ASN A N 1
ATOM 2167 C CA . ASN A 1 269 ? 14.162 -7.677 16.626 1.00 78.69 269 ASN A CA 1
ATOM 2168 C C . ASN A 1 269 ? 15.607 -7.705 16.092 1.00 78.69 269 ASN A C 1
ATOM 2170 O O . ASN A 1 269 ? 15.814 -7.610 14.882 1.00 78.69 269 ASN A O 1
ATOM 2174 N N . ASN A 1 270 ? 16.599 -7.803 16.979 1.00 71.62 270 ASN A N 1
ATOM 2175 C CA . ASN A 1 270 ? 18.013 -7.683 16.598 1.00 71.62 270 ASN A CA 1
ATOM 2176 C C . ASN A 1 270 ? 18.457 -8.688 15.515 1.00 71.62 270 ASN A C 1
ATOM 2178 O O . ASN A 1 270 ? 19.373 -8.374 14.763 1.00 71.62 270 ASN A O 1
ATOM 2182 N N . ASN A 1 271 ? 17.780 -9.836 15.387 1.00 78.81 271 ASN A N 1
ATOM 2183 C CA . ASN A 1 271 ? 18.174 -10.923 14.486 1.00 78.81 271 ASN A CA 1
ATOM 2184 C C . ASN A 1 271 ? 17.163 -11.174 13.351 1.00 78.81 271 ASN A C 1
ATOM 2186 O O . ASN A 1 271 ? 17.417 -11.989 12.471 1.00 78.81 271 ASN A O 1
ATOM 2190 N N . GLU A 1 272 ? 16.003 -10.512 13.364 1.00 78.94 272 GLU A N 1
ATOM 2191 C CA . GLU A 1 272 ? 14.885 -10.826 12.475 1.00 78.94 272 GLU A CA 1
ATOM 2192 C C . GLU A 1 272 ? 14.083 -9.561 12.143 1.00 78.94 272 GLU A C 1
ATOM 2194 O O . GLU A 1 272 ? 13.507 -8.897 13.015 1.00 78.94 272 GLU A O 1
ATOM 2199 N N . LYS A 1 273 ? 14.017 -9.249 10.846 1.00 84.75 273 LYS A N 1
ATOM 2200 C CA . LYS A 1 273 ? 13.202 -8.170 10.283 1.00 84.75 273 LYS A CA 1
ATOM 2201 C C . LYS A 1 273 ? 12.211 -8.775 9.298 1.00 84.75 273 LYS A C 1
ATOM 2203 O O . LYS A 1 273 ? 12.578 -9.126 8.184 1.00 84.75 273 LYS A O 1
ATOM 2208 N N . ILE A 1 274 ? 10.953 -8.886 9.713 1.00 87.31 274 ILE A N 1
ATOM 2209 C CA . ILE A 1 274 ? 9.864 -9.389 8.871 1.00 87.31 274 ILE A CA 1
ATOM 2210 C C . ILE A 1 274 ? 8.852 -8.269 8.653 1.00 87.31 274 ILE A C 1
ATOM 2212 O O . ILE A 1 274 ? 8.317 -7.700 9.610 1.00 87.31 274 ILE A O 1
ATOM 2216 N N . GLY A 1 275 ? 8.583 -7.970 7.382 1.00 88.94 275 GLY A N 1
ATOM 2217 C CA . GLY A 1 275 ? 7.531 -7.045 6.973 1.00 88.94 275 GLY A CA 1
ATOM 2218 C C . GLY A 1 275 ? 6.135 -7.580 7.299 1.00 88.94 275 GLY A C 1
ATOM 2219 O O . GLY A 1 275 ? 5.895 -8.785 7.291 1.00 88.94 275 GLY A O 1
ATOM 2220 N N . SER A 1 276 ? 5.197 -6.680 7.592 1.00 93.56 276 SER A N 1
ATOM 2221 C CA . SER A 1 276 ? 3.798 -7.062 7.805 1.00 93.56 276 SER A CA 1
ATOM 2222 C C . SER A 1 276 ? 3.192 -7.631 6.525 1.00 93.56 276 SER A C 1
ATOM 2224 O O . SER A 1 276 ? 3.361 -7.055 5.458 1.00 93.56 276 SER A O 1
ATOM 2226 N N . ARG A 1 277 ? 2.420 -8.710 6.640 1.00 95.31 277 ARG A N 1
ATOM 2227 C CA . ARG A 1 277 ? 1.587 -9.253 5.558 1.00 95.31 277 ARG A CA 1
ATOM 2228 C C . ARG A 1 277 ? 0.157 -8.739 5.588 1.00 95.31 277 ARG A C 1
ATOM 2230 O O . ARG A 1 277 ? -0.568 -8.990 4.639 1.00 95.31 277 ARG A O 1
ATOM 2237 N N . ILE A 1 278 ? -0.235 -8.039 6.654 1.00 96.25 278 ILE A N 1
ATOM 2238 C CA . ILE A 1 278 ? -1.569 -7.453 6.829 1.00 96.25 278 ILE A CA 1
ATOM 2239 C C . ILE A 1 278 ? -1.460 -5.941 6.994 1.00 96.25 278 ILE A C 1
ATOM 2241 O O . ILE A 1 278 ? -0.616 -5.435 7.745 1.00 96.25 278 ILE A O 1
ATOM 2245 N N . PHE A 1 279 ? -2.355 -5.229 6.329 1.00 97.06 279 PHE A N 1
ATOM 2246 C CA . PHE A 1 279 ? -2.412 -3.781 6.272 1.00 97.06 279 PHE A CA 1
ATOM 2247 C C . PHE A 1 279 ? -3.826 -3.320 6.612 1.00 97.06 279 PHE A C 1
ATOM 2249 O O . PHE A 1 279 ? -4.803 -3.964 6.244 1.00 97.06 279 PHE A O 1
ATOM 2256 N N . VAL A 1 280 ? -3.924 -2.225 7.362 1.00 97.38 280 VAL A N 1
ATOM 2257 C CA . VAL A 1 280 ? -5.184 -1.708 7.904 1.00 97.38 280 VAL A CA 1
ATOM 2258 C C . VAL A 1 280 ? -5.213 -0.220 7.616 1.00 97.38 280 VAL A C 1
ATOM 2260 O O . VAL A 1 280 ? -4.332 0.497 8.089 1.00 97.38 280 VAL A O 1
ATOM 2263 N N . SER A 1 281 ? -6.197 0.244 6.848 1.00 97.31 281 SER A N 1
ATOM 2264 C CA . SER A 1 281 ? -6.382 1.668 6.597 1.00 97.31 281 SER A CA 1
ATOM 2265 C C . SER A 1 281 ? -6.811 2.408 7.862 1.00 97.31 281 SER A C 1
ATOM 2267 O O . SER A 1 281 ? -7.318 1.831 8.826 1.00 97.31 281 SER A O 1
ATOM 2269 N N . HIS A 1 282 ? -6.665 3.727 7.841 1.00 95.81 282 HIS A N 1
ATOM 2270 C CA . HIS A 1 282 ? -7.520 4.564 8.673 1.00 95.81 282 HIS A CA 1
ATOM 2271 C C . HIS A 1 282 ? -8.976 4.439 8.219 1.00 95.81 282 HIS A C 1
ATOM 2273 O O . HIS A 1 282 ? -9.245 3.955 7.121 1.00 95.81 282 HIS A O 1
ATOM 2279 N N . ILE A 1 283 ? -9.920 4.860 9.052 1.00 95.81 283 ILE A N 1
ATOM 2280 C CA . ILE A 1 283 ? -11.306 4.972 8.604 1.00 95.81 283 ILE A CA 1
ATOM 2281 C C . ILE A 1 283 ? -11.379 6.220 7.720 1.00 95.81 283 ILE A C 1
ATOM 2283 O O . ILE A 1 283 ? -10.834 7.255 8.095 1.00 95.81 283 ILE A O 1
ATOM 2287 N N . PHE A 1 284 ? -12.002 6.141 6.551 1.00 94.31 284 PHE A N 1
ATOM 2288 C CA . PHE A 1 284 ? -12.026 7.238 5.581 1.00 94.31 284 PHE A CA 1
ATOM 2289 C C . PHE A 1 284 ? -13.397 7.382 4.930 1.00 94.31 284 PHE A C 1
ATOM 2291 O O . PHE A 1 284 ? -14.208 6.463 4.962 1.00 94.31 284 PHE A O 1
ATOM 2298 N N . ARG A 1 285 ? -13.670 8.540 4.339 1.00 91.94 285 ARG A N 1
ATOM 2299 C CA . ARG A 1 285 ? -14.833 8.763 3.484 1.00 91.94 285 ARG A CA 1
ATOM 2300 C C . ARG A 1 285 ? -14.418 8.705 2.025 1.00 91.94 285 ARG A C 1
ATOM 2302 O O . ARG A 1 285 ? -13.310 9.085 1.656 1.00 91.94 285 ARG A O 1
ATOM 2309 N N . LYS A 1 286 ? -15.346 8.248 1.194 1.00 87.50 286 LYS A N 1
ATOM 2310 C CA . LYS A 1 286 ? -15.296 8.458 -0.253 1.00 87.50 286 LYS A CA 1
ATOM 2311 C C . LYS A 1 286 ? -16.166 9.671 -0.568 1.00 87.50 286 LYS A C 1
ATOM 2313 O O . LYS A 1 286 ? -17.170 9.877 0.114 1.00 87.50 286 LYS A O 1
ATOM 2318 N N . ASN A 1 287 ? -15.778 10.465 -1.565 1.00 72.88 287 ASN A N 1
ATOM 2319 C CA . ASN A 1 287 ? -16.499 11.687 -1.936 1.00 72.88 287 ASN A CA 1
ATOM 2320 C C . ASN A 1 287 ? -18.015 11.429 -2.028 1.00 72.88 287 ASN A C 1
ATOM 2322 O O . ASN A 1 287 ? -18.435 10.455 -2.648 1.00 72.88 287 ASN A O 1
ATOM 2326 N N . ASN A 1 288 ? -18.810 12.304 -1.405 1.00 66.25 288 ASN A N 1
ATOM 2327 C CA . ASN A 1 288 ? -20.281 12.301 -1.389 1.00 66.25 288 ASN A CA 1
ATOM 2328 C C . ASN A 1 288 ? -20.981 11.124 -0.679 1.00 66.25 288 ASN A C 1
ATOM 2330 O O . ASN A 1 288 ? -22.208 11.098 -0.654 1.00 66.25 288 ASN A O 1
ATOM 2334 N N . ASN A 1 289 ? -20.257 10.189 -0.054 1.00 74.44 289 ASN A N 1
ATOM 2335 C CA . ASN A 1 289 ? -20.889 9.131 0.739 1.00 74.44 289 ASN A CA 1
ATOM 2336 C C . ASN A 1 289 ? -21.142 9.579 2.184 1.00 74.44 289 ASN A C 1
ATOM 2338 O O . ASN A 1 289 ? -20.247 10.077 2.872 1.00 74.44 289 ASN A O 1
ATOM 2342 N N . ALA A 1 290 ? -22.365 9.333 2.663 1.00 76.94 290 ALA A N 1
ATOM 2343 C CA . ALA A 1 290 ? -22.738 9.594 4.051 1.00 76.94 290 ALA A CA 1
ATOM 2344 C C . ALA A 1 290 ? -21.975 8.686 5.033 1.00 76.94 290 ALA A C 1
ATOM 2346 O O . ALA A 1 290 ? -21.723 9.089 6.155 1.00 76.94 290 ALA A O 1
ATOM 2347 N N . GLY A 1 291 ? -21.553 7.488 4.623 1.00 90.44 291 GLY A N 1
ATOM 2348 C CA . GLY A 1 291 ? -20.837 6.541 5.482 1.00 90.44 291 GLY A CA 1
ATOM 2349 C C . GLY A 1 291 ? -19.314 6.696 5.502 1.00 90.44 291 GLY A C 1
ATOM 2350 O O . GLY A 1 291 ? -18.706 7.435 4.724 1.00 90.44 291 GLY A O 1
ATOM 2351 N N . TYR A 1 292 ? -18.698 5.921 6.387 1.00 95.56 292 TYR A N 1
ATOM 2352 C CA . TYR A 1 292 ? -17.261 5.693 6.438 1.00 95.56 292 TYR A CA 1
ATOM 2353 C C . TYR A 1 292 ? -16.892 4.337 5.834 1.00 95.56 292 TYR A C 1
ATOM 2355 O O . TYR A 1 292 ? -17.714 3.433 5.724 1.00 95.56 292 TYR A O 1
ATOM 2363 N N . PHE A 1 293 ? -15.619 4.186 5.493 1.00 96.12 293 PHE A N 1
ATOM 2364 C CA . PHE A 1 293 ? -15.031 2.975 4.952 1.00 96.12 293 PHE A CA 1
ATOM 2365 C C . PHE A 1 293 ? -13.782 2.597 5.742 1.00 96.12 293 PHE A C 1
ATOM 2367 O O . PHE A 1 293 ? -13.018 3.458 6.185 1.00 96.12 293 PHE A O 1
ATOM 2374 N N . LEU A 1 294 ? -13.559 1.297 5.892 1.00 97.31 294 LEU A N 1
ATOM 2375 C CA . LEU A 1 294 ? -12.327 0.712 6.411 1.00 97.31 294 LEU A CA 1
ATOM 2376 C C . LEU A 1 294 ? -11.836 -0.314 5.392 1.00 97.31 294 LEU A C 1
ATOM 2378 O O . LEU A 1 294 ? -12.579 -1.213 5.020 1.00 97.31 294 LEU A O 1
ATOM 2382 N N . LYS A 1 295 ? -10.589 -0.191 4.944 1.00 97.25 295 LYS A N 1
AT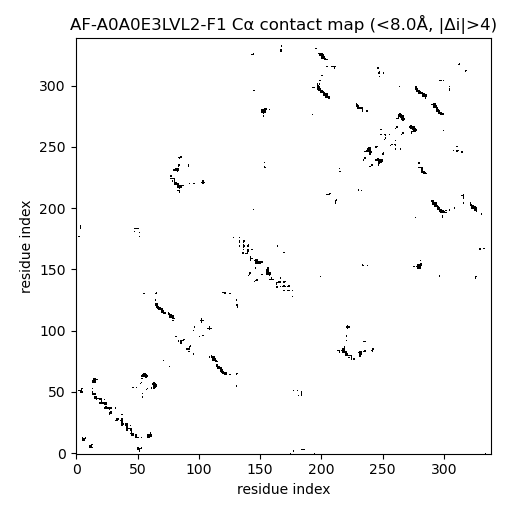OM 2383 C CA . LYS A 1 295 ? -9.947 -1.137 4.032 1.00 97.25 295 LYS A CA 1
ATOM 2384 C C . LYS A 1 295 ? -8.919 -1.955 4.803 1.00 97.25 295 LYS A C 1
ATOM 2386 O O . LYS A 1 295 ? -8.049 -1.396 5.473 1.00 97.25 295 LYS A O 1
ATOM 2391 N N . ILE A 1 296 ? -8.998 -3.277 4.700 1.00 97.81 296 ILE A N 1
ATOM 2392 C CA . ILE A 1 296 ? -8.012 -4.200 5.265 1.00 97.81 296 ILE A CA 1
ATOM 2393 C C . ILE A 1 296 ? -7.626 -5.194 4.182 1.00 97.81 296 ILE A C 1
ATOM 2395 O O . ILE A 1 296 ? -8.485 -5.843 3.591 1.00 97.81 296 ILE A O 1
ATOM 2399 N N . TRP A 1 297 ? -6.330 -5.325 3.932 1.00 97.38 297 TRP A N 1
ATOM 2400 C CA . TRP A 1 297 ? -5.810 -6.217 2.904 1.00 97.38 297 TRP A CA 1
ATOM 2401 C C . TRP A 1 297 ? -4.585 -6.961 3.402 1.00 97.38 297 TRP A C 1
ATOM 2403 O O . TRP A 1 297 ? -3.917 -6.544 4.357 1.00 97.38 297 TRP A O 1
ATOM 2413 N N . GLY A 1 298 ? -4.275 -8.069 2.746 1.00 96.12 298 GLY A N 1
ATOM 2414 C CA . GLY A 1 298 ? -3.102 -8.843 3.089 1.00 96.12 298 GLY A CA 1
ATOM 2415 C C . GLY A 1 298 ? -2.630 -9.775 1.992 1.00 96.12 298 GLY A C 1
ATOM 2416 O O . GLY A 1 298 ? -3.285 -9.952 0.973 1.00 96.12 298 GLY A O 1
ATOM 2417 N N . PHE A 1 299 ? -1.450 -10.338 2.233 1.00 94.50 299 PHE A N 1
ATOM 2418 C CA . PHE A 1 299 ? -0.763 -11.290 1.365 1.00 94.50 299 PHE A CA 1
ATOM 2419 C C . PHE A 1 299 ? -0.496 -12.571 2.161 1.00 94.50 299 PHE A C 1
ATOM 2421 O O . PHE A 1 299 ? 0.627 -12.829 2.606 1.00 94.50 299 PHE A O 1
ATOM 2428 N N . THR A 1 300 ? -1.562 -13.313 2.445 1.00 94.44 300 THR A N 1
ATOM 2429 C CA . THR A 1 300 ? -1.561 -14.523 3.275 1.00 94.44 300 THR A CA 1
ATOM 2430 C C . THR A 1 300 ? -2.578 -15.529 2.748 1.00 94.44 300 THR A C 1
ATOM 2432 O O . THR A 1 300 ? -3.380 -15.213 1.879 1.00 94.44 300 THR A O 1
ATOM 2435 N N . ASP A 1 301 ? -2.600 -16.725 3.323 1.00 93.25 301 ASP A N 1
ATOM 2436 C CA . ASP A 1 301 ? -3.617 -17.716 2.980 1.00 93.25 301 ASP A CA 1
ATOM 2437 C C . ASP A 1 301 ? -5.039 -17.211 3.328 1.00 93.25 301 ASP A C 1
ATOM 2439 O O . ASP A 1 301 ? -5.223 -16.335 4.186 1.00 93.25 301 ASP A O 1
ATOM 2443 N N . GLU A 1 302 ? -6.044 -17.724 2.612 1.00 92.69 302 GLU A N 1
ATOM 2444 C CA . GLU A 1 302 ? -7.428 -17.228 2.656 1.00 92.69 302 GLU A CA 1
ATOM 2445 C C . GLU A 1 302 ? -8.105 -17.434 4.019 1.00 92.69 302 GLU A C 1
ATOM 2447 O O . GLU A 1 302 ? -8.906 -16.604 4.443 1.00 92.69 302 GLU A O 1
ATOM 2452 N N . ASP A 1 303 ? -7.729 -18.474 4.764 1.00 96.25 303 ASP A N 1
ATOM 2453 C CA . ASP A 1 303 ? -8.200 -18.717 6.133 1.00 96.25 303 ASP A CA 1
ATOM 2454 C C . ASP A 1 303 ? -7.830 -17.567 7.088 1.00 96.25 303 ASP A C 1
ATOM 2456 O O . ASP A 1 303 ? -8.614 -17.192 7.967 1.00 96.25 303 ASP A O 1
ATOM 2460 N N . ILE A 1 304 ? -6.651 -16.967 6.895 1.00 97.06 304 ILE A N 1
ATOM 2461 C CA . ILE A 1 304 ? -6.218 -15.780 7.631 1.00 97.06 304 ILE A CA 1
ATOM 2462 C C . ILE A 1 304 ? -7.055 -14.575 7.202 1.00 97.06 304 ILE A C 1
ATOM 2464 O O . ILE A 1 304 ? -7.515 -13.837 8.073 1.00 97.06 304 ILE A O 1
ATOM 2468 N N . GLY A 1 305 ? -7.309 -14.395 5.902 1.00 96.94 305 GLY A N 1
ATOM 2469 C CA . GLY A 1 305 ? -8.199 -13.342 5.403 1.00 96.94 305 GLY A CA 1
ATOM 2470 C C . GLY A 1 305 ? -9.597 -13.423 6.026 1.00 96.94 305 GLY A C 1
ATOM 2471 O O . GLY A 1 305 ? -10.075 -12.448 6.601 1.00 96.94 305 GLY A O 1
ATOM 2472 N N . ASN A 1 306 ? -10.206 -14.609 6.017 1.00 96.75 306 ASN A N 1
ATOM 2473 C CA . ASN A 1 306 ? -11.526 -14.864 6.607 1.00 96.75 306 ASN A CA 1
ATOM 2474 C C . ASN A 1 306 ? -11.535 -14.637 8.127 1.00 96.75 306 ASN A C 1
ATOM 2476 O O . ASN A 1 306 ? -12.494 -14.101 8.688 1.00 96.75 306 ASN A O 1
ATOM 2480 N N . PHE A 1 307 ? -10.447 -14.998 8.820 1.00 97.81 307 PHE A N 1
ATOM 2481 C CA . PHE A 1 307 ? -10.291 -14.676 10.238 1.00 97.81 307 PHE A CA 1
ATOM 2482 C C . PHE A 1 307 ? -10.309 -13.160 10.472 1.00 97.81 307 PHE A C 1
ATOM 2484 O O . PHE A 1 307 ? -11.001 -12.691 11.375 1.00 97.81 307 PHE A O 1
ATOM 2491 N N . ILE A 1 308 ? -9.565 -12.395 9.671 1.00 97.88 308 ILE A N 1
ATOM 2492 C CA . ILE A 1 308 ? -9.496 -10.934 9.782 1.00 97.88 308 ILE A CA 1
ATOM 2493 C C . ILE A 1 308 ? -10.846 -10.288 9.472 1.00 97.88 308 ILE A C 1
ATOM 2495 O O . ILE A 1 308 ? -11.249 -9.364 10.181 1.00 97.88 308 ILE A O 1
ATOM 2499 N N . GLU A 1 309 ? -11.567 -10.795 8.475 1.00 97.62 309 GLU A N 1
ATOM 2500 C CA . GLU A 1 309 ? -12.918 -10.345 8.153 1.00 97.62 309 GLU A CA 1
ATOM 2501 C C . GLU A 1 309 ? -13.865 -10.537 9.340 1.00 97.62 309 GLU A C 1
ATOM 2503 O O . GLU A 1 309 ? -14.437 -9.565 9.838 1.00 97.62 309 GLU A O 1
ATOM 2508 N N . SER A 1 310 ? -13.970 -11.770 9.849 1.00 97.06 310 SER A N 1
ATOM 2509 C CA . SER A 1 310 ? -14.813 -12.104 11.003 1.00 97.06 310 SER A CA 1
ATOM 2510 C C . SER A 1 310 ? -14.481 -11.222 12.205 1.00 97.06 310 SER A C 1
ATOM 2512 O O . SER A 1 310 ? -15.368 -10.655 12.837 1.00 97.06 310 SER A O 1
ATOM 2514 N N . LYS A 1 311 ? -13.191 -11.035 12.487 1.00 97.06 311 LYS A N 1
ATOM 2515 C CA . LYS A 1 311 ? -12.734 -10.224 13.615 1.00 97.06 311 LYS A CA 1
ATOM 2516 C C . LYS A 1 311 ? -12.987 -8.737 13.441 1.00 97.06 311 LYS A C 1
ATOM 2518 O O . LYS A 1 311 ? -13.197 -8.041 14.431 1.00 97.06 311 LYS A O 1
ATOM 2523 N N . THR A 1 312 ? -13.020 -8.252 12.209 1.00 97.25 312 THR A N 1
ATOM 2524 C CA . THR A 1 312 ? -13.429 -6.876 11.927 1.00 97.25 312 THR A CA 1
ATOM 2525 C C . THR A 1 312 ? -14.934 -6.704 12.102 1.00 97.25 312 THR A C 1
ATOM 2527 O O . THR A 1 312 ? -15.345 -5.739 12.744 1.00 97.25 312 THR A O 1
ATOM 2530 N N . LYS A 1 313 ? -15.753 -7.669 11.659 1.00 96.38 313 LYS A N 1
ATOM 2531 C CA . LYS A 1 313 ? -17.200 -7.663 11.928 1.00 96.38 313 LYS A CA 1
ATOM 2532 C C . LYS A 1 313 ? -17.492 -7.631 13.428 1.00 96.38 313 LYS A C 1
ATOM 2534 O O . LYS A 1 313 ? -18.262 -6.779 13.855 1.00 96.38 313 LYS A O 1
ATOM 2539 N N . ASP A 1 314 ? -16.801 -8.446 14.228 1.00 94.50 314 ASP A N 1
ATOM 2540 C CA . ASP A 1 314 ? -16.931 -8.450 15.695 1.00 94.50 314 ASP A CA 1
ATOM 2541 C C . ASP A 1 314 ? -16.614 -7.066 16.307 1.00 94.50 314 ASP A C 1
ATOM 2543 O O . ASP A 1 314 ? -17.324 -6.586 17.187 1.00 94.50 314 ASP A O 1
ATOM 2547 N N . MET A 1 315 ? -15.554 -6.395 15.832 1.00 95.62 315 MET A N 1
ATOM 2548 C CA . MET A 1 315 ? -15.124 -5.081 16.343 1.00 95.62 315 MET A CA 1
ATOM 2549 C C . MET A 1 315 ? -16.120 -3.951 16.080 1.00 95.62 315 MET A C 1
ATOM 2551 O O . MET A 1 315 ? -16.205 -3.000 16.864 1.00 95.62 315 MET A O 1
ATOM 2555 N N . PHE A 1 316 ? -16.837 -4.030 14.966 1.00 95.62 316 PHE A N 1
ATOM 2556 C CA . PHE A 1 316 ? -17.742 -2.977 14.517 1.00 95.62 316 PHE A CA 1
ATOM 2557 C C . PHE A 1 316 ? -19.220 -3.376 14.617 1.00 95.62 316 PHE A C 1
ATOM 2559 O O . PHE A 1 316 ? -20.075 -2.527 14.395 1.00 95.62 316 PHE A O 1
ATOM 2566 N N . GLY A 1 317 ? -19.531 -4.615 15.004 1.00 94.56 317 GLY A N 1
ATOM 2567 C CA . GLY A 1 317 ? -20.898 -5.136 15.052 1.00 94.56 317 GLY A CA 1
ATOM 2568 C C . GLY A 1 317 ? -21.552 -5.204 13.671 1.00 94.56 317 GLY A C 1
ATOM 2569 O O . GLY A 1 317 ? -22.708 -4.819 13.543 1.00 94.56 317 GLY A O 1
ATOM 2570 N N . LEU A 1 318 ? -20.799 -5.625 12.650 1.00 94.31 318 LEU A N 1
ATOM 2571 C CA . LEU A 1 318 ? -21.244 -5.607 11.251 1.00 94.31 318 LEU A CA 1
ATOM 2572 C C . LEU A 1 318 ? -21.870 -6.935 10.819 1.00 94.31 318 LEU A C 1
ATOM 2574 O O . LEU A 1 318 ? -21.459 -8.017 11.244 1.00 94.31 318 LEU A O 1
ATOM 2578 N N . SER A 1 319 ? -22.809 -6.831 9.890 1.00 87.25 319 SER A N 1
ATOM 2579 C CA . SER A 1 319 ? -23.405 -7.927 9.131 1.00 87.25 319 SER A CA 1
ATOM 2580 C C . SER A 1 319 ? -22.587 -8.272 7.872 1.00 87.25 319 SER A C 1
ATOM 2582 O O . SER A 1 319 ? -21.576 -7.642 7.556 1.00 87.25 319 SER A O 1
ATOM 2584 N N . SER A 1 320 ? -22.995 -9.306 7.128 1.00 77.62 320 SER A N 1
ATOM 2585 C CA . SER A 1 320 ? -22.328 -9.709 5.880 1.00 77.62 320 SER A CA 1
ATOM 2586 C C . SER A 1 320 ? -22.455 -8.687 4.747 1.00 77.62 320 SER A C 1
ATOM 2588 O O . SER A 1 320 ? -21.511 -8.546 3.978 1.00 77.62 320 SER A O 1
ATOM 2590 N N . HIS A 1 321 ? -23.571 -7.958 4.654 1.00 77.19 321 HIS A N 1
ATOM 2591 C CA . HIS A 1 321 ? -23.831 -6.994 3.572 1.00 77.19 321 HIS A CA 1
ATOM 2592 C C . HIS A 1 321 ? -22.970 -5.726 3.666 1.00 77.19 321 HIS A C 1
ATOM 2594 O O . HIS A 1 321 ? -22.839 -4.985 2.698 1.00 77.19 321 HIS A O 1
ATOM 2600 N N . GLU A 1 322 ? -22.357 -5.480 4.822 1.00 86.75 322 GLU A N 1
ATOM 2601 C CA . GLU A 1 322 ? -21.488 -4.325 5.063 1.00 86.75 322 GLU A CA 1
ATOM 2602 C C . GLU A 1 322 ? -20.032 -4.593 4.660 1.00 86.75 322 GLU A C 1
ATOM 2604 O O . GLU A 1 322 ? -19.153 -3.772 4.928 1.00 86.75 322 GLU A O 1
ATOM 2609 N N . VAL A 1 323 ? -19.761 -5.735 4.020 1.00 89.50 323 VAL A N 1
ATOM 2610 C CA . VAL A 1 323 ? -18.417 -6.167 3.637 1.00 89.50 323 VAL A CA 1
ATOM 2611 C C . VAL A 1 323 ? -18.361 -6.478 2.154 1.00 89.50 323 VAL A C 1
ATOM 2613 O O . VAL A 1 323 ? -19.086 -7.326 1.644 1.00 89.50 323 VAL A O 1
ATOM 2616 N N . ILE A 1 324 ? -17.442 -5.810 1.467 1.00 90.31 324 ILE A N 1
ATOM 2617 C CA . ILE A 1 324 ? -17.177 -6.007 0.048 1.00 90.31 324 ILE A CA 1
ATOM 2618 C C . ILE A 1 324 ? -15.796 -6.640 -0.088 1.00 90.31 324 ILE A C 1
ATOM 2620 O O . ILE A 1 324 ? -14.797 -6.071 0.363 1.00 90.31 324 ILE A O 1
ATOM 2624 N N . ARG A 1 325 ? -15.723 -7.795 -0.752 1.00 91.19 325 ARG A N 1
ATOM 2625 C CA . ARG A 1 325 ? -14.448 -8.368 -1.193 1.00 91.19 325 ARG A CA 1
ATOM 2626 C C . ARG A 1 325 ? -13.993 -7.691 -2.474 1.00 91.19 325 ARG A C 1
ATOM 2628 O O . ARG A 1 325 ? -14.685 -7.734 -3.484 1.00 91.19 325 ARG A O 1
ATOM 2635 N N . LYS A 1 326 ? -12.825 -7.060 -2.424 1.00 87.94 326 LYS A N 1
ATOM 2636 C CA . LYS A 1 326 ? -12.218 -6.341 -3.554 1.00 87.94 326 LYS A CA 1
ATOM 2637 C C . LYS A 1 326 ? -11.237 -7.199 -4.350 1.00 87.94 326 LYS A C 1
ATOM 2639 O O . LYS A 1 326 ? -10.713 -6.744 -5.356 1.00 87.94 326 LYS A O 1
ATOM 2644 N N . ASP A 1 327 ? -10.971 -8.417 -3.892 1.00 85.81 327 ASP A N 1
ATOM 2645 C CA . ASP A 1 327 ? -10.056 -9.361 -4.527 1.00 85.81 327 ASP A CA 1
ATOM 2646 C C . ASP A 1 327 ? -10.740 -10.380 -5.450 1.00 85.81 327 ASP A C 1
ATOM 2648 O O . ASP A 1 327 ? -10.038 -11.142 -6.105 1.00 85.81 327 ASP A O 1
ATOM 2652 N N . ILE A 1 328 ? -12.077 -10.398 -5.533 1.00 87.00 328 ILE A N 1
ATOM 2653 C CA . ILE A 1 328 ? -12.820 -11.358 -6.373 1.00 87.00 328 ILE A CA 1
ATOM 2654 C C . ILE A 1 328 ? -12.408 -11.225 -7.842 1.00 87.00 328 ILE A C 1
ATOM 2656 O O . ILE A 1 328 ? -11.953 -12.195 -8.433 1.00 87.00 328 ILE A O 1
ATOM 2660 N N . GLU A 1 329 ? -12.448 -10.008 -8.387 1.00 83.81 329 GLU A N 1
ATOM 2661 C CA . GLU A 1 329 ? -12.070 -9.738 -9.781 1.00 83.81 329 GLU A CA 1
ATOM 2662 C C . GLU A 1 329 ? -10.619 -10.167 -10.085 1.00 83.81 329 GLU A C 1
ATOM 2664 O O . GLU A 1 329 ? -10.341 -10.735 -11.138 1.00 83.81 329 GLU A O 1
ATOM 2669 N N . LEU A 1 330 ? -9.692 -9.994 -9.131 1.00 85.06 330 LEU A N 1
ATOM 2670 C CA . LEU A 1 330 ? -8.314 -10.497 -9.260 1.00 85.06 330 LEU A CA 1
ATOM 2671 C C . LEU A 1 330 ? -8.274 -12.024 -9.318 1.00 85.06 330 LEU A C 1
ATOM 2673 O O . LEU A 1 330 ? -7.544 -12.598 -10.125 1.00 85.06 330 LEU A O 1
ATOM 2677 N N . LYS A 1 331 ? -9.015 -12.687 -8.429 1.00 85.31 331 LYS A N 1
ATOM 2678 C CA . LYS A 1 331 ? -9.049 -14.148 -8.353 1.00 85.31 331 LYS A CA 1
ATOM 2679 C C . LYS A 1 331 ? -9.652 -14.757 -9.605 1.00 85.31 331 LYS A C 1
ATOM 2681 O O . LYS A 1 331 ? -9.091 -15.729 -10.101 1.00 85.31 331 LYS A O 1
ATOM 2686 N N . ASP A 1 332 ? -10.721 -14.175 -10.132 1.00 85.50 332 ASP A N 1
ATOM 2687 C CA . ASP A 1 332 ? -11.362 -14.634 -11.363 1.00 85.50 332 ASP A CA 1
ATOM 2688 C C . ASP A 1 332 ? -10.411 -14.483 -12.556 1.00 85.50 332 ASP A C 1
ATOM 2690 O O . ASP A 1 332 ? -10.200 -15.438 -13.311 1.00 85.50 332 ASP A O 1
ATOM 2694 N N . PHE A 1 333 ? -9.729 -13.336 -12.652 1.00 84.25 333 PHE A N 1
ATOM 2695 C CA . PHE A 1 333 ? -8.698 -13.093 -13.660 1.00 84.25 333 PHE A CA 1
ATOM 2696 C C . PHE A 1 333 ? -7.577 -14.147 -13.615 1.00 84.25 333 PHE A C 1
ATOM 2698 O O . PHE A 1 333 ? -7.191 -14.712 -14.642 1.00 84.25 333 PHE A O 1
ATOM 2705 N N . PHE A 1 334 ? -7.065 -14.471 -12.422 1.00 79.44 334 PHE A N 1
ATOM 2706 C CA . PHE A 1 334 ? -6.012 -15.482 -12.275 1.00 79.44 334 PHE A CA 1
ATOM 2707 C C . PHE A 1 334 ? -6.513 -16.922 -12.389 1.00 79.44 334 PHE A C 1
ATOM 2709 O O . PHE A 1 334 ? -5.766 -17.780 -12.856 1.00 79.44 334 PHE A O 1
ATOM 2716 N N . GLY A 1 335 ? -7.757 -17.199 -12.001 1.00 74.69 335 GLY A N 1
ATOM 2717 C CA . GLY A 1 335 ? -8.400 -18.502 -12.154 1.00 74.69 335 GLY A CA 1
ATOM 2718 C C . GLY A 1 335 ? -8.567 -18.885 -13.623 1.00 74.69 335 GLY A C 1
ATOM 2719 O O . GLY A 1 335 ? -8.310 -20.032 -13.985 1.00 74.69 335 GLY A O 1
ATOM 2720 N N . GLY A 1 336 ? -8.892 -17.913 -14.482 1.00 62.19 336 GLY A N 1
ATOM 2721 C CA . GLY A 1 336 ? -8.915 -18.092 -15.936 1.00 62.19 336 GLY A CA 1
ATOM 2722 C C . GLY A 1 336 ? -7.534 -18.339 -16.559 1.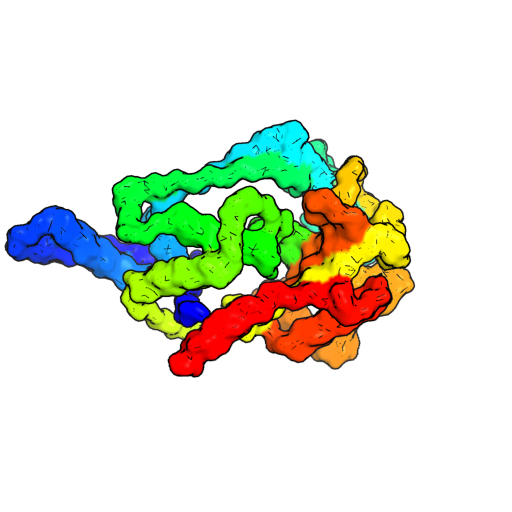00 62.19 336 GLY A C 1
ATOM 2723 O O . GLY A 1 336 ? -7.440 -19.019 -17.573 1.00 62.19 336 GLY A O 1
ATOM 2724 N N . CYS A 1 337 ? -6.459 -17.848 -15.933 1.00 53.91 337 CYS A N 1
ATOM 2725 C CA . CYS A 1 337 ? -5.080 -18.012 -16.414 1.00 53.91 337 CYS A CA 1
ATOM 2726 C C . CYS A 1 337 ? -4.410 -19.337 -15.995 1.00 53.91 337 CYS A C 1
ATOM 2728 O O . CYS A 1 337 ? -3.290 -19.595 -16.425 1.00 53.91 337 CYS A O 1
ATOM 2730 N N . LYS A 1 338 ? -5.037 -20.151 -15.131 1.00 50.44 338 LYS A N 1
ATOM 2731 C CA . LYS A 1 338 ? -4.503 -21.449 -14.661 1.00 50.44 338 LYS A CA 1
ATOM 2732 C C . LYS A 1 338 ? -4.930 -22.649 -15.527 1.00 50.44 338 LYS A C 1
ATOM 2734 O O . LYS A 1 338 ? -4.791 -23.784 -15.075 1.00 50.44 338 LYS A O 1
ATOM 2739 N N . LYS A 1 339 ? -5.483 -22.408 -16.717 1.00 34.06 339 LYS A N 1
ATOM 2740 C CA . LYS A 1 339 ? -5.882 -23.450 -17.671 1.00 34.06 339 LYS A CA 1
ATOM 2741 C C . LYS A 1 339 ? -4.853 -23.643 -18.766 1.00 34.06 339 LYS A C 1
ATOM 2743 O O . LYS A 1 339 ? -4.336 -22.614 -19.252 1.00 34.06 339 LYS A O 1
#

Sequence (339 aa):
MGGYACDPTSEKKCQFDAKAYDEEYKRHLEANESKEVASKCALEAGLKEVCPACRLFGCTGWKRRFKLETFVDANQIEFFNLATLDKKNSFNNWWLSSIFEKSIKSDHSNMTFGKFNLVITEFANSTNLSISSQVHSLLSIMSTIGSIGAKNQYGYGIFDFKDKKNIIDSLEELKLFLENINQIQETGSTNFYSLDKFWCYEFTLAEDNKTVLRFKKANIIGKKSNSSQYIPVSFDIRYKLPGTELGLRNMFLKKYGKQKTRQIFGTINNN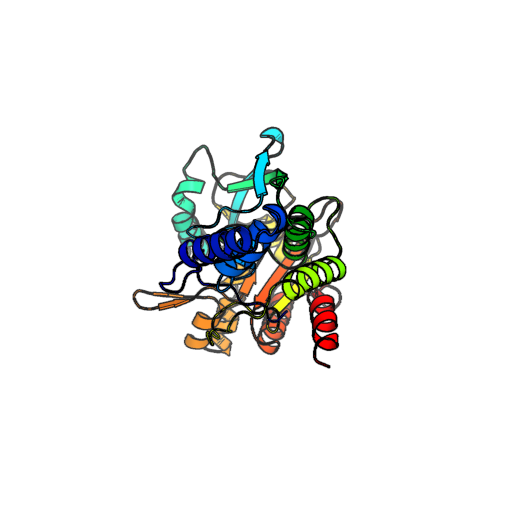EKIGSRIFVSHIFRKNNNAGYFLKIWGFTDEDIGNFIESKTKDMFGLSSHEVIRKDIELKDFFGGCKK